Protein AF-A0AA96LCD5-F1 (afdb_monomer)

Structure (mmCIF, N/CA/C/O backbone):
data_AF-A0AA96LCD5-F1
#
_entry.id   AF-A0AA96LCD5-F1
#
loop_
_atom_site.group_PDB
_atom_site.id
_atom_site.type_symbol
_atom_site.label_atom_id
_atom_site.label_alt_id
_atom_site.label_comp_id
_atom_site.label_asym_id
_atom_site.label_entity_id
_atom_site.label_seq_id
_atom_site.pdbx_PDB_ins_code
_atom_site.Cartn_x
_atom_site.Cartn_y
_atom_site.Cartn_z
_atom_site.occupancy
_atom_site.B_iso_or_equiv
_atom_site.auth_seq_id
_atom_site.auth_comp_id
_atom_site.auth_asym_id
_atom_site.auth_atom_id
_atom_site.pdbx_PDB_model_num
ATOM 1 N N . MET A 1 1 ? 15.299 13.789 -18.061 1.00 66.81 1 MET A N 1
ATOM 2 C CA . MET A 1 1 ? 14.644 13.307 -16.830 1.00 66.81 1 MET A CA 1
ATOM 3 C C . MET A 1 1 ? 13.143 13.428 -17.035 1.00 66.81 1 MET A C 1
ATOM 5 O O . MET A 1 1 ? 12.696 14.502 -17.419 1.00 66.81 1 MET A O 1
ATOM 9 N N . ASN A 1 2 ? 12.390 12.334 -16.909 1.00 87.00 2 ASN A N 1
ATOM 10 C CA . ASN A 1 2 ? 10.943 12.349 -17.147 1.00 87.00 2 ASN A CA 1
ATOM 11 C C . ASN A 1 2 ? 10.214 12.773 -15.875 1.00 87.00 2 ASN A C 1
ATOM 13 O O . ASN A 1 2 ? 10.354 12.110 -14.853 1.00 87.00 2 ASN A O 1
ATOM 17 N N . ILE A 1 3 ? 9.456 13.867 -15.945 1.00 92.31 3 ILE A N 1
ATOM 18 C CA . ILE A 1 3 ? 8.706 14.397 -14.803 1.00 92.31 3 ILE A CA 1
ATOM 19 C C . ILE A 1 3 ? 7.265 13.884 -14.865 1.00 92.31 3 ILE A C 1
ATOM 21 O O . ILE A 1 3 ? 6.565 14.063 -15.867 1.00 92.31 3 ILE A O 1
ATOM 25 N N . VAL A 1 4 ? 6.832 13.263 -13.774 1.00 93.12 4 VAL A N 1
ATOM 26 C CA . VAL A 1 4 ? 5.480 12.769 -13.532 1.00 93.12 4 VAL A CA 1
ATOM 27 C C . VAL A 1 4 ? 4.845 13.665 -12.481 1.00 93.12 4 VAL A C 1
ATOM 29 O O . VAL A 1 4 ? 5.260 13.655 -11.328 1.00 93.12 4 VAL A O 1
ATOM 32 N N . GLN A 1 5 ? 3.857 14.457 -12.889 1.00 93.31 5 GLN A N 1
ATOM 33 C CA . GLN A 1 5 ? 3.121 15.339 -11.986 1.00 93.31 5 GLN A CA 1
ATOM 34 C C . GLN A 1 5 ? 2.011 14.553 -11.294 1.00 93.31 5 GLN A C 1
ATOM 36 O O . GLN A 1 5 ? 1.206 13.904 -11.964 1.00 93.31 5 GLN A O 1
ATOM 41 N N . PHE A 1 6 ? 1.975 14.612 -9.966 1.00 94.19 6 PHE A N 1
ATOM 42 C CA . PHE A 1 6 ? 0.952 13.941 -9.173 1.00 94.19 6 PHE A CA 1
ATOM 43 C C . PHE A 1 6 ? -0.295 14.820 -9.009 1.00 94.19 6 PHE A C 1
ATOM 45 O O . PHE A 1 6 ? -0.209 16.050 -9.056 1.00 94.19 6 PHE A O 1
ATOM 52 N N . PRO A 1 7 ? -1.471 14.200 -8.808 1.00 93.19 7 PRO A N 1
ATOM 53 C CA . PRO A 1 7 ? -2.701 14.930 -8.530 1.00 93.19 7 PRO A CA 1
ATOM 54 C C . PRO A 1 7 ? -2.639 15.685 -7.192 1.00 93.19 7 PRO A C 1
ATOM 56 O O . PRO A 1 7 ? -1.818 15.399 -6.317 1.00 93.19 7 PRO A O 1
ATOM 59 N N . ASP A 1 8 ? -3.584 16.614 -7.007 1.00 93.50 8 ASP A N 1
ATOM 60 C CA . ASP A 1 8 ? -3.788 17.353 -5.749 1.00 93.50 8 ASP A CA 1
ATOM 61 C C . ASP A 1 8 ? -3.952 16.415 -4.541 1.00 93.50 8 ASP A C 1
ATOM 63 O O . ASP A 1 8 ? -3.446 16.679 -3.453 1.00 93.50 8 ASP A O 1
ATOM 67 N N . LYS A 1 9 ? -4.616 15.273 -4.728 1.00 92.56 9 LYS A N 1
ATOM 68 C CA . LYS A 1 9 ? -4.748 14.243 -3.698 1.00 92.56 9 LYS A CA 1
ATOM 69 C C . LYS A 1 9 ? -4.153 12.958 -4.220 1.00 92.56 9 LYS A C 1
ATOM 71 O O . LYS A 1 9 ? -4.668 12.393 -5.179 1.00 92.56 9 LYS A O 1
ATOM 76 N N . TYR A 1 10 ? -3.105 12.481 -3.566 1.00 93.12 10 TYR A N 1
ATOM 77 C CA . TYR A 1 10 ? -2.558 11.170 -3.854 1.00 93.12 10 TYR A CA 1
ATOM 78 C C . TYR A 1 10 ? -3.030 10.185 -2.797 1.00 93.12 10 TYR A C 1
ATOM 80 O O . TYR A 1 10 ? -2.422 9.987 -1.746 1.00 93.12 10 TYR A O 1
ATOM 88 N N . THR A 1 11 ? -4.199 9.636 -3.081 1.00 88.69 11 THR A N 1
ATOM 89 C CA . THR A 1 11 ? -4.872 8.658 -2.245 1.00 88.69 11 THR A CA 1
ATOM 90 C C . THR A 1 11 ? -5.275 7.472 -3.086 1.00 88.69 11 THR A C 1
ATOM 92 O O . THR A 1 11 ? -5.194 7.467 -4.317 1.00 88.69 11 THR A O 1
ATOM 95 N N . LEU A 1 12 ? -5.764 6.469 -2.389 1.00 77.19 12 LEU A N 1
ATOM 96 C CA . LEU A 1 12 ? -6.205 5.208 -2.938 1.00 77.19 12 LEU A CA 1
ATOM 97 C C . LEU A 1 12 ? -7.067 5.284 -4.234 1.00 77.19 12 LEU A C 1
ATOM 99 O O . LEU A 1 12 ? -6.793 4.499 -5.140 1.00 77.19 12 LEU A O 1
ATOM 103 N N . PRO A 1 13 ? -8.035 6.211 -4.423 1.00 81.88 13 PRO A N 1
ATOM 104 C CA . PRO A 1 13 ? -8.805 6.293 -5.671 1.00 81.88 13 PRO A CA 1
ATOM 105 C C . PRO A 1 13 ? -8.029 6.850 -6.872 1.00 81.88 13 PRO A C 1
ATOM 107 O O . PRO A 1 13 ? -8.396 6.551 -8.002 1.00 81.88 13 PRO A O 1
ATOM 110 N N . PHE A 1 14 ? -6.984 7.650 -6.638 1.00 87.94 14 PHE A N 1
ATOM 111 C CA . PHE A 1 14 ? -6.193 8.305 -7.691 1.00 87.94 14 PHE A CA 1
ATOM 112 C C . PHE A 1 14 ? -4.972 7.492 -8.115 1.00 87.94 14 PHE A C 1
ATOM 114 O O . PHE A 1 14 ? -4.339 7.785 -9.126 1.00 87.94 14 PHE A O 1
ATOM 121 N N . PHE A 1 15 ? -4.623 6.478 -7.328 1.00 89.81 15 PHE A N 1
ATOM 122 C CA . PHE A 1 15 ? -3.477 5.627 -7.590 1.00 89.81 15 PHE A CA 1
ATOM 123 C C . PHE A 1 15 ? -3.504 4.964 -8.990 1.00 89.81 15 PHE A C 1
ATOM 125 O O . PHE A 1 15 ? -2.493 5.072 -9.689 1.00 89.81 15 PHE A O 1
ATOM 132 N N . PRO A 1 16 ? -4.622 4.364 -9.458 1.00 90.00 16 PRO A N 1
ATOM 133 C CA . PRO A 1 16 ? -4.679 3.763 -10.792 1.00 90.00 16 PRO A CA 1
ATOM 134 C C . PRO A 1 16 ? -4.360 4.741 -11.926 1.00 90.00 16 PRO A C 1
ATOM 136 O O . PRO A 1 16 ? -3.585 4.406 -12.818 1.00 90.00 16 PRO A O 1
ATOM 139 N N . ASP A 1 17 ? -4.891 5.963 -11.853 1.00 91.19 17 ASP A N 1
ATOM 140 C CA . ASP A 1 17 ? -4.710 6.980 -12.894 1.00 91.19 17 ASP A CA 1
ATOM 141 C C . ASP A 1 17 ? -3.233 7.409 -13.003 1.00 91.19 17 ASP A C 1
ATOM 143 O O . ASP A 1 17 ? -2.715 7.635 -14.098 1.00 91.19 17 ASP A O 1
ATOM 147 N N . VAL A 1 18 ? -2.521 7.473 -11.869 1.00 93.06 18 VAL A N 1
ATOM 148 C CA . VAL A 1 18 ? -1.072 7.736 -11.843 1.00 93.06 18 VAL A CA 1
ATOM 149 C C . VAL A 1 18 ? -0.302 6.600 -12.520 1.00 93.06 18 VAL A C 1
ATOM 151 O O . VAL A 1 18 ? 0.577 6.867 -13.341 1.00 93.06 1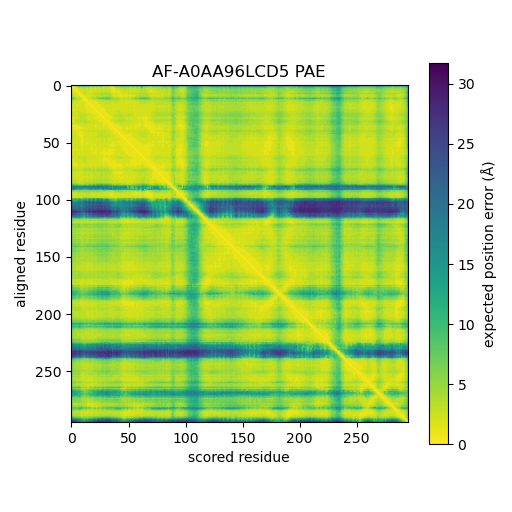8 VAL A O 1
ATOM 154 N N . CYS A 1 19 ? -0.641 5.342 -12.227 1.00 93.88 19 CYS A N 1
ATOM 155 C CA . CYS A 1 19 ? -0.021 4.185 -12.875 1.00 93.88 19 CYS A CA 1
ATOM 156 C C . CYS A 1 19 ? -0.251 4.180 -14.389 1.00 93.88 19 CYS A C 1
ATOM 158 O O . CYS A 1 19 ? 0.696 3.986 -15.148 1.00 93.88 19 CYS A O 1
ATOM 160 N N . GLU A 1 20 ? -1.478 4.433 -14.845 1.00 93.69 20 GLU A N 1
ATOM 161 C CA . GLU A 1 20 ? -1.799 4.518 -16.274 1.00 93.69 20 GLU A CA 1
ATOM 162 C C . GLU A 1 20 ? -1.014 5.639 -16.970 1.00 93.69 20 GLU A C 1
ATOM 164 O O . GLU A 1 20 ? -0.458 5.442 -18.055 1.00 93.69 20 GLU A O 1
ATOM 169 N N . PHE A 1 21 ? -0.891 6.804 -16.328 1.00 93.75 21 PHE A N 1
ATOM 170 C CA . PHE A 1 21 ? -0.107 7.909 -16.867 1.00 93.75 21 PHE A CA 1
ATOM 171 C C . PHE A 1 21 ? 1.377 7.553 -17.018 1.00 93.75 21 PHE A C 1
ATOM 173 O O . PHE A 1 21 ? 1.976 7.848 -18.056 1.00 93.75 21 PHE A O 1
ATOM 180 N N . ILE A 1 22 ? 1.977 6.902 -16.019 1.00 94.75 22 ILE A N 1
ATOM 181 C CA . ILE A 1 22 ? 3.382 6.474 -16.091 1.00 94.75 22 ILE A CA 1
ATOM 182 C C . ILE A 1 22 ? 3.543 5.400 -17.166 1.00 94.75 22 ILE A C 1
ATOM 184 O O . ILE A 1 22 ? 4.462 5.502 -17.977 1.00 94.75 22 ILE A O 1
ATOM 188 N N . ALA A 1 23 ? 2.612 4.445 -17.245 1.00 94.69 23 ALA A N 1
ATOM 189 C CA . ALA A 1 23 ? 2.626 3.395 -18.259 1.00 94.69 23 ALA A CA 1
ATOM 190 C C . ALA A 1 23 ? 2.589 3.977 -19.678 1.00 94.69 23 ALA A C 1
ATOM 192 O O . ALA A 1 23 ? 3.338 3.544 -20.550 1.00 94.69 23 ALA A O 1
ATOM 193 N N . SER A 1 24 ? 1.817 5.046 -19.905 1.00 94.88 24 SER A N 1
ATOM 194 C CA . SER A 1 24 ? 1.782 5.724 -21.209 1.00 94.88 24 SER A CA 1
ATOM 195 C C . SER A 1 24 ? 3.120 6.351 -21.633 1.00 94.88 24 SER A C 1
ATOM 197 O O . SER A 1 24 ? 3.308 6.680 -22.805 1.00 94.88 24 SER A O 1
ATOM 199 N N . LYS A 1 25 ? 4.056 6.527 -20.690 1.00 94.94 25 LYS A N 1
ATOM 200 C CA . LYS A 1 25 ? 5.390 7.110 -20.907 1.00 94.94 25 LYS A CA 1
ATOM 201 C C . LYS A 1 25 ? 6.528 6.131 -20.634 1.00 94.94 25 LYS A C 1
ATOM 203 O O . LYS A 1 25 ? 7.693 6.532 -20.679 1.00 94.94 25 LYS A O 1
ATOM 208 N N . GLU A 1 26 ? 6.212 4.869 -20.364 1.00 94.31 26 GLU A N 1
ATOM 209 C CA . GLU A 1 26 ? 7.149 3.873 -19.850 1.00 94.31 26 GLU A CA 1
ATOM 210 C C . GLU A 1 26 ? 8.389 3.731 -20.738 1.00 94.31 26 GLU A C 1
ATOM 212 O O . GLU A 1 26 ? 9.507 3.868 -20.252 1.00 94.31 26 GLU A O 1
ATOM 217 N N . SER A 1 27 ? 8.216 3.594 -22.055 1.00 94.88 27 SER A N 1
ATOM 218 C CA . SER A 1 27 ? 9.334 3.471 -23.005 1.00 94.88 27 SER A CA 1
ATOM 219 C C . SER A 1 27 ? 10.327 4.638 -22.929 1.00 94.88 27 SER A C 1
ATOM 221 O O . SER A 1 27 ? 11.539 4.435 -22.991 1.00 94.88 27 SER A O 1
ATOM 223 N N . THR A 1 28 ? 9.822 5.860 -22.736 1.00 96.06 28 THR A N 1
ATOM 224 C CA . THR A 1 28 ? 10.643 7.075 -22.611 1.00 96.06 28 THR A CA 1
ATOM 225 C C . THR A 1 28 ? 11.319 7.154 -21.243 1.00 96.06 28 THR A C 1
ATOM 227 O O . THR A 1 28 ? 12.437 7.657 -21.121 1.00 96.06 28 THR A O 1
ATOM 230 N N . ILE A 1 29 ? 10.658 6.666 -20.192 1.00 96.31 29 ILE A N 1
ATOM 231 C CA . ILE A 1 29 ? 11.232 6.576 -18.845 1.00 96.31 29 ILE A CA 1
ATOM 232 C C . ILE A 1 29 ? 12.377 5.561 -18.829 1.00 96.31 29 ILE A C 1
ATOM 234 O O . ILE A 1 29 ? 13.475 5.899 -18.382 1.00 96.31 29 ILE A O 1
ATOM 238 N N . ILE A 1 30 ? 12.151 4.374 -19.394 1.00 96.69 30 ILE A N 1
ATOM 239 C CA . ILE A 1 30 ? 13.147 3.305 -19.516 1.00 96.69 30 ILE A CA 1
ATOM 240 C C . ILE A 1 30 ? 14.360 3.792 -20.309 1.00 96.69 30 ILE A C 1
ATOM 242 O O . ILE A 1 30 ? 15.486 3.628 -19.848 1.00 96.69 30 ILE A O 1
ATOM 246 N N . SER A 1 31 ? 14.164 4.465 -21.451 1.00 96.62 31 SER A N 1
ATOM 247 C CA . SER A 1 31 ? 15.290 4.957 -22.260 1.00 96.62 31 SER A CA 1
ATOM 248 C C . SER A 1 31 ? 16.156 5.993 -21.535 1.00 96.62 31 SER A C 1
ATOM 250 O O . SER A 1 31 ? 17.337 6.130 -21.835 1.00 96.62 31 SER A O 1
ATOM 252 N N . VAL A 1 32 ? 15.571 6.751 -20.601 1.00 96.38 32 VAL A N 1
ATOM 253 C CA . VAL A 1 32 ? 16.287 7.744 -19.782 1.00 96.38 32 VAL A CA 1
ATOM 254 C C . VAL A 1 32 ? 16.921 7.110 -18.535 1.00 96.38 32 VAL A C 1
ATOM 256 O O . VAL A 1 32 ? 17.859 7.679 -17.980 1.00 96.38 32 VAL A O 1
ATOM 259 N N . GLY A 1 33 ? 16.415 5.964 -18.068 1.00 96.50 33 GLY A N 1
ATOM 260 C CA . GLY A 1 33 ? 16.900 5.263 -16.871 1.00 96.50 33 GLY A CA 1
ATOM 261 C C . GLY A 1 33 ? 16.580 5.965 -15.543 1.00 96.50 33 GLY A C 1
ATOM 262 O O . GLY A 1 33 ? 17.083 5.577 -14.488 1.00 96.50 33 GLY A O 1
ATOM 263 N N . SER A 1 34 ? 15.763 7.021 -15.573 1.00 96.50 34 SER A N 1
ATOM 264 C CA . SER A 1 34 ? 15.359 7.767 -14.377 1.00 96.50 34 SER A CA 1
ATOM 265 C C . SER A 1 34 ? 14.021 8.488 -14.551 1.00 96.50 34 SER A C 1
ATOM 267 O O . SER A 1 34 ? 13.668 8.939 -15.651 1.00 96.50 34 SER A O 1
ATOM 269 N N . MET A 1 35 ? 13.300 8.649 -13.441 1.00 96.75 35 MET A N 1
ATOM 270 C CA . MET A 1 35 ? 12.055 9.415 -13.360 1.00 96.75 35 MET A CA 1
ATOM 271 C C . MET A 1 35 ? 12.010 10.336 -12.139 1.00 96.75 35 MET A C 1
ATOM 273 O O . MET A 1 35 ? 12.614 10.057 -11.107 1.00 96.75 35 MET A O 1
ATOM 277 N N . VAL A 1 36 ? 11.262 11.432 -12.265 1.00 96.88 36 VAL A N 1
ATOM 278 C CA . VAL A 1 36 ? 10.914 12.338 -11.167 1.00 96.88 36 VAL A CA 1
ATOM 279 C C . VAL A 1 36 ? 9.426 12.221 -10.902 1.00 96.88 36 VAL A C 1
ATOM 281 O O . VAL A 1 36 ? 8.620 12.495 -11.789 1.00 96.88 36 VAL A O 1
ATOM 284 N N . LEU A 1 37 ? 9.075 11.850 -9.679 1.00 96.19 37 LEU A N 1
ATOM 285 C CA . LEU A 1 37 ? 7.717 11.845 -9.160 1.00 96.19 37 LEU A CA 1
ATOM 286 C C . LEU A 1 37 ? 7.514 13.158 -8.400 1.00 96.19 37 LEU A C 1
ATOM 288 O O . LEU A 1 37 ? 8.022 13.332 -7.292 1.00 96.19 37 LEU A O 1
ATOM 292 N N . ASP A 1 38 ? 6.835 14.112 -9.031 1.00 95.75 38 ASP A N 1
ATOM 293 C CA . ASP A 1 38 ? 6.639 15.454 -8.495 1.00 95.75 38 ASP A CA 1
ATOM 294 C C . ASP A 1 38 ? 5.293 15.561 -7.774 1.00 95.75 38 ASP A C 1
ATOM 296 O O . ASP A 1 38 ? 4.242 15.678 -8.408 1.00 95.75 38 ASP A O 1
ATOM 300 N N . LEU A 1 39 ? 5.336 15.526 -6.438 1.00 95.69 39 LEU A N 1
ATOM 301 C CA . LEU A 1 39 ? 4.172 15.711 -5.572 1.00 95.69 39 LEU A CA 1
ATOM 302 C C . LEU A 1 39 ? 4.029 17.160 -5.097 1.00 95.69 39 LEU A C 1
ATOM 304 O O . LEU A 1 39 ? 3.254 17.436 -4.186 1.00 95.69 39 LEU A O 1
ATOM 308 N N . SER A 1 40 ? 4.757 18.122 -5.667 1.00 93.44 40 SER A N 1
ATOM 309 C CA . SER A 1 40 ? 4.783 19.484 -5.125 1.00 93.44 40 SER A CA 1
ATOM 310 C C . SER A 1 40 ? 3.431 20.205 -5.147 1.00 93.44 40 SER A C 1
ATOM 312 O O . SER A 1 40 ? 3.200 21.083 -4.310 1.00 93.44 40 SER A O 1
ATOM 314 N N . ALA A 1 41 ? 2.533 19.819 -6.054 1.00 93.06 41 ALA A N 1
ATOM 315 C CA . ALA A 1 41 ? 1.154 20.301 -6.112 1.00 93.06 41 ALA A CA 1
ATOM 316 C C . ALA A 1 41 ? 0.177 19.496 -5.233 1.00 93.06 41 ALA A C 1
ATOM 318 O O . ALA A 1 41 ? -0.967 19.909 -5.063 1.00 93.06 41 ALA A O 1
ATOM 319 N N . THR A 1 42 ? 0.604 18.365 -4.669 1.00 95.06 42 THR A N 1
ATOM 320 C CA . THR A 1 42 ? -0.234 17.506 -3.832 1.00 95.06 42 THR A CA 1
ATOM 321 C C . THR A 1 42 ? -0.491 18.169 -2.474 1.00 95.06 42 THR A C 1
ATOM 323 O O . THR A 1 42 ? 0.427 18.563 -1.760 1.00 95.06 42 THR A O 1
ATOM 326 N N . THR A 1 43 ? -1.752 18.293 -2.079 1.00 93.06 43 THR A N 1
ATOM 327 C CA . THR A 1 43 ? -2.170 18.846 -0.783 1.00 93.06 43 THR A CA 1
ATOM 328 C C . THR A 1 43 ? -2.563 17.772 0.225 1.00 93.06 43 THR A C 1
ATOM 330 O O . THR A 1 43 ? -2.703 18.071 1.413 1.00 93.06 43 THR A O 1
ATOM 333 N N . PHE A 1 44 ? -2.714 16.518 -0.210 1.00 91.81 44 PHE A N 1
ATOM 334 C CA . PHE A 1 44 ? -3.037 15.403 0.674 1.00 91.81 44 PHE A CA 1
ATOM 335 C C . PHE A 1 44 ? -2.477 14.071 0.165 1.00 91.81 44 PHE A C 1
ATOM 337 O O . PHE A 1 44 ? -2.642 13.726 -1.004 1.00 91.81 44 PHE A O 1
ATOM 344 N N . VAL A 1 45 ? -1.875 13.307 1.077 1.00 92.06 45 VAL A N 1
ATOM 345 C CA . VAL A 1 45 ? -1.418 11.927 0.869 1.00 92.06 45 VAL A CA 1
ATOM 346 C C . VAL A 1 45 ? -1.951 11.090 2.031 1.00 92.06 45 VAL A C 1
ATOM 348 O O . VAL A 1 45 ? -1.938 11.562 3.169 1.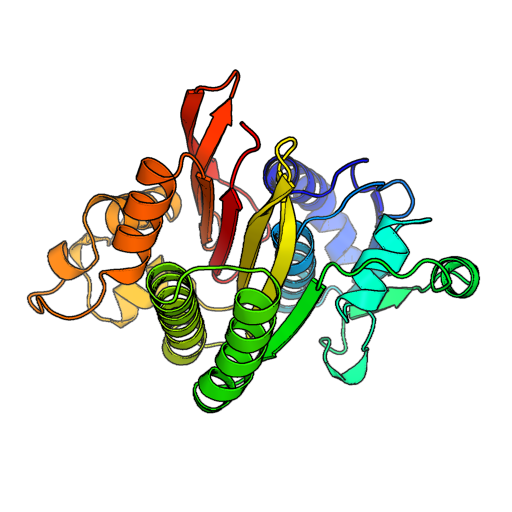00 92.06 45 VAL A O 1
ATOM 351 N N . ASP A 1 46 ? -2.453 9.886 1.764 1.00 91.00 46 ASP A N 1
ATOM 352 C CA . ASP A 1 46 ? -2.887 8.933 2.796 1.00 91.00 46 ASP A CA 1
ATOM 353 C C . ASP A 1 46 ? -1.863 7.786 2.966 1.00 91.00 46 ASP A C 1
ATOM 355 O O . ASP A 1 46 ? -0.896 7.704 2.200 1.00 91.00 46 ASP A O 1
ATOM 359 N N . PRO A 1 47 ? -2.025 6.897 3.969 1.00 92.56 47 PRO A N 1
ATOM 360 C CA . PRO A 1 47 ? -1.137 5.745 4.135 1.00 92.56 47 PRO A CA 1
ATOM 361 C C . PRO A 1 47 ? -0.975 4.902 2.872 1.00 92.56 47 PRO A C 1
ATOM 363 O O . PRO A 1 47 ? 0.131 4.456 2.573 1.00 92.56 47 PRO A O 1
ATOM 366 N N . PHE A 1 48 ? -2.059 4.712 2.113 1.00 92.50 48 PHE A N 1
ATOM 367 C CA . PHE A 1 48 ? -2.022 3.934 0.880 1.00 92.50 48 PHE A CA 1
ATOM 368 C C . PHE A 1 48 ? -1.153 4.606 -0.174 1.00 92.50 48 PHE A C 1
ATOM 370 O O . PHE A 1 48 ? -0.266 3.950 -0.701 1.00 92.50 48 PHE A O 1
ATOM 377 N N . GLY A 1 49 ? -1.325 5.911 -0.399 1.00 93.31 49 GLY A N 1
ATOM 378 C CA . GLY A 1 49 ? -0.481 6.689 -1.296 1.00 93.31 49 GLY A CA 1
ATOM 379 C C . GLY A 1 49 ? 1.001 6.545 -0.950 1.00 93.31 49 GLY A C 1
ATOM 380 O O . GLY A 1 49 ? 1.805 6.233 -1.820 1.00 93.31 49 GLY A O 1
ATOM 381 N N . MET A 1 50 ? 1.391 6.681 0.321 1.00 93.44 50 MET A N 1
ATOM 382 C CA . MET A 1 50 ? 2.803 6.509 0.702 1.00 93.44 50 MET A CA 1
ATOM 383 C C . MET A 1 50 ? 3.343 5.108 0.388 1.00 93.44 50 MET A C 1
ATOM 385 O O . MET A 1 50 ? 4.432 4.989 -0.174 1.00 93.44 50 MET A O 1
ATOM 389 N N . VAL A 1 51 ? 2.586 4.057 0.713 1.00 94.81 51 VAL A N 1
ATOM 390 C CA . VAL A 1 51 ? 2.987 2.667 0.445 1.00 94.81 51 VAL A CA 1
ATOM 391 C C . VAL A 1 51 ? 3.083 2.404 -1.057 1.00 94.81 51 VAL A C 1
ATOM 393 O O . VAL A 1 51 ? 4.102 1.898 -1.530 1.00 94.81 51 VAL A O 1
ATOM 396 N N . THR A 1 52 ? 2.075 2.802 -1.833 1.00 94.25 52 THR A N 1
ATOM 397 C CA . THR A 1 52 ? 2.063 2.565 -3.279 1.00 94.25 52 THR A CA 1
ATOM 398 C C . THR A 1 52 ? 3.078 3.413 -4.032 1.00 94.25 52 THR A C 1
ATOM 400 O O . THR A 1 52 ? 3.554 2.981 -5.077 1.00 94.25 52 THR A O 1
ATOM 403 N N . LEU A 1 53 ? 3.463 4.582 -3.510 1.00 95.12 53 LEU A N 1
ATOM 404 C CA . LEU A 1 53 ? 4.557 5.375 -4.074 1.00 95.12 53 LEU A CA 1
ATOM 405 C C . LEU A 1 53 ? 5.874 4.597 -4.038 1.00 95.12 53 LEU A C 1
ATOM 407 O O . LEU A 1 53 ? 6.603 4.558 -5.025 1.00 95.12 53 LEU A O 1
ATOM 411 N N . ILE A 1 54 ? 6.157 3.949 -2.905 1.00 94.75 54 ILE A N 1
ATOM 412 C CA . ILE A 1 54 ? 7.337 3.097 -2.749 1.00 94.75 54 ILE A CA 1
ATOM 413 C C . ILE A 1 54 ? 7.211 1.874 -3.660 1.00 94.75 54 ILE A C 1
ATOM 415 O O . ILE A 1 54 ? 8.145 1.577 -4.402 1.00 94.75 54 ILE A O 1
ATOM 419 N N . GLY A 1 55 ? 6.052 1.207 -3.665 1.00 94.62 55 GLY A N 1
ATOM 420 C CA . GLY A 1 55 ? 5.785 0.058 -4.536 1.00 94.62 55 GLY A CA 1
ATOM 421 C C . GLY A 1 55 ? 6.014 0.360 -6.022 1.00 94.62 55 GLY A C 1
ATOM 422 O O . GLY A 1 55 ? 6.688 -0.404 -6.709 1.00 94.62 55 GLY A O 1
ATOM 423 N N . LEU A 1 56 ? 5.547 1.515 -6.499 1.00 94.94 56 LEU A N 1
ATOM 424 C CA . LEU A 1 56 ? 5.760 1.993 -7.866 1.00 94.94 56 LEU A CA 1
ATOM 425 C C . LEU A 1 56 ? 7.252 2.186 -8.183 1.00 94.94 56 LEU A C 1
ATOM 427 O O . LEU A 1 56 ? 7.737 1.701 -9.205 1.00 94.94 56 LEU A O 1
ATOM 431 N N . CYS A 1 57 ? 8.000 2.866 -7.309 1.00 95.38 57 CYS A N 1
ATOM 432 C CA . CYS A 1 57 ? 9.444 3.042 -7.486 1.00 95.38 57 CYS A CA 1
ATOM 433 C C . CYS A 1 57 ? 10.171 1.692 -7.559 1.00 95.38 57 CYS A C 1
ATOM 435 O O . CYS A 1 57 ? 11.041 1.499 -8.409 1.00 95.38 57 CYS A O 1
ATOM 437 N N . ARG A 1 58 ? 9.798 0.747 -6.687 1.00 95.50 58 ARG A N 1
ATOM 438 C CA . ARG A 1 58 ? 10.367 -0.606 -6.663 1.00 95.50 58 ARG A CA 1
ATOM 439 C C . ARG A 1 58 ? 10.047 -1.380 -7.932 1.00 95.50 58 ARG A C 1
ATOM 441 O O . ARG A 1 58 ? 10.946 -2.000 -8.484 1.00 95.50 58 ARG A O 1
ATOM 448 N N . HIS A 1 59 ? 8.813 -1.300 -8.426 1.00 95.25 59 HIS A N 1
ATOM 449 C CA . HIS A 1 59 ? 8.427 -1.924 -9.689 1.00 95.25 59 HIS A CA 1
ATOM 450 C C . HIS A 1 59 ? 9.297 -1.422 -10.848 1.00 95.25 59 HIS A C 1
ATOM 452 O O . HIS A 1 59 ? 9.869 -2.225 -11.586 1.00 95.25 59 HIS A O 1
ATOM 458 N N . MET A 1 60 ? 9.439 -0.099 -10.980 1.00 96.19 60 MET A N 1
ATOM 459 C CA . MET A 1 60 ? 10.222 0.514 -12.057 1.00 96.19 60 MET A CA 1
ATOM 460 C C . MET A 1 60 ? 11.709 0.145 -11.980 1.00 96.19 60 MET A C 1
ATOM 462 O O . MET A 1 60 ? 12.348 -0.094 -13.008 1.00 96.19 60 MET A O 1
ATOM 466 N N . TYR A 1 61 ? 12.264 0.049 -10.772 1.00 96.12 61 TYR A N 1
ATOM 467 C CA . TYR A 1 61 ? 13.645 -0.380 -10.585 1.00 96.12 61 TYR A CA 1
ATOM 468 C C . TYR A 1 61 ? 13.838 -1.875 -10.865 1.00 96.12 61 TYR A C 1
ATOM 470 O O . TYR A 1 61 ? 14.713 -2.244 -11.642 1.00 96.12 61 TYR A O 1
ATOM 478 N N . ASN A 1 62 ? 13.006 -2.740 -10.288 1.00 94.88 62 ASN A N 1
ATOM 479 C CA . ASN A 1 62 ? 13.161 -4.190 -10.412 1.00 94.88 62 ASN A CA 1
ATOM 480 C C . ASN A 1 62 ? 12.931 -4.676 -11.848 1.00 94.88 62 ASN A C 1
ATOM 482 O O . ASN A 1 62 ? 13.618 -5.587 -12.304 1.00 94.88 62 ASN A O 1
ATOM 486 N N . SER A 1 63 ? 11.983 -4.064 -12.563 1.00 94.69 63 SER A N 1
ATOM 487 C CA . SER A 1 63 ? 11.631 -4.467 -13.929 1.00 94.69 63 SER A CA 1
ATOM 488 C C . SER A 1 63 ? 12.554 -3.846 -14.981 1.00 94.69 63 SER A C 1
ATOM 490 O O . SER A 1 63 ? 12.804 -4.459 -16.020 1.00 94.69 63 SER A O 1
ATOM 492 N N . HIS A 1 64 ? 13.059 -2.628 -14.736 1.00 96.00 64 HIS A N 1
ATOM 493 C CA . HIS A 1 64 ? 13.705 -1.822 -15.781 1.00 96.00 64 HIS A CA 1
ATOM 494 C C . HIS A 1 64 ? 14.982 -1.083 -15.356 1.00 96.00 64 HIS A C 1
ATOM 496 O O . HIS A 1 64 ? 15.570 -0.375 -16.170 1.00 96.00 64 HIS A O 1
ATOM 502 N N . GLY A 1 65 ? 15.422 -1.202 -14.102 1.00 96.44 65 GLY A N 1
ATOM 503 C CA . GLY A 1 65 ? 16.592 -0.488 -13.578 1.00 96.44 65 GLY A CA 1
ATOM 504 C C . GLY A 1 65 ? 16.405 1.030 -13.467 1.00 96.44 65 GLY A C 1
ATOM 505 O O . GLY A 1 65 ? 17.389 1.762 -13.370 1.00 96.44 65 GLY A O 1
ATOM 506 N N . VAL A 1 66 ? 15.163 1.524 -13.501 1.00 97.06 66 VAL A N 1
ATOM 507 C CA . VAL A 1 66 ? 14.857 2.960 -13.458 1.00 97.06 66 VAL A CA 1
ATOM 508 C C . VAL A 1 66 ? 14.973 3.483 -12.028 1.00 97.06 66 VAL A C 1
ATOM 510 O O . VAL A 1 66 ? 14.286 3.017 -11.121 1.00 97.06 66 VAL A O 1
ATOM 513 N N . THR A 1 67 ? 15.814 4.498 -11.827 1.00 96.81 67 THR A N 1
ATOM 514 C CA . THR A 1 67 ? 15.933 5.198 -10.536 1.00 96.81 67 THR A CA 1
ATOM 515 C C . THR A 1 67 ? 14.869 6.286 -10.390 1.00 96.81 67 THR A C 1
ATOM 517 O O . THR A 1 67 ? 14.383 6.841 -11.380 1.00 96.81 67 THR A O 1
ATOM 520 N N . SER A 1 68 ? 14.484 6.592 -9.152 1.00 96.06 68 SER A N 1
ATOM 521 C CA . SER A 1 68 ? 13.366 7.495 -8.863 1.00 96.06 68 SER A CA 1
ATOM 522 C C . SER A 1 68 ? 13.795 8.649 -7.970 1.00 96.06 68 SER A C 1
ATOM 524 O O . SER A 1 68 ? 14.362 8.430 -6.905 1.00 96.06 68 SER A O 1
ATOM 526 N N . THR A 1 69 ? 13.451 9.874 -8.355 1.00 95.75 69 THR A N 1
ATOM 527 C CA . THR A 1 69 ? 13.508 11.041 -7.469 1.00 95.75 69 THR A CA 1
ATOM 528 C C . THR A 1 69 ? 12.092 11.435 -7.077 1.00 95.75 69 THR A C 1
ATOM 530 O O . THR A 1 69 ? 11.255 11.653 -7.948 1.00 95.75 69 THR A O 1
ATOM 533 N N . ILE A 1 70 ? 11.810 11.551 -5.784 1.00 95.38 70 ILE A N 1
ATOM 534 C CA . ILE A 1 70 ? 10.513 11.983 -5.259 1.00 95.38 70 ILE A CA 1
ATOM 535 C C . ILE A 1 70 ? 10.650 13.414 -4.752 1.00 95.38 70 ILE A C 1
ATOM 537 O O . ILE A 1 70 ? 11.379 13.666 -3.792 1.00 95.38 70 ILE A O 1
ATOM 541 N N . VAL A 1 71 ? 9.919 14.344 -5.364 1.00 94.62 71 VAL A N 1
ATOM 542 C CA . VAL A 1 71 ? 9.791 15.717 -4.862 1.00 94.62 71 VAL A CA 1
ATOM 543 C C . VAL A 1 71 ? 8.609 15.756 -3.909 1.00 94.62 71 VAL A C 1
ATOM 545 O O . VAL A 1 71 ? 7.474 15.508 -4.315 1.00 94.62 71 VAL A O 1
ATOM 548 N N . LEU A 1 72 ? 8.870 16.055 -2.635 1.00 92.94 72 LEU A N 1
ATOM 549 C CA . LEU A 1 72 ? 7.821 16.053 -1.618 1.00 92.94 72 LEU A CA 1
ATOM 550 C C . LEU A 1 72 ? 6.782 17.165 -1.832 1.00 92.94 72 LEU A C 1
ATOM 552 O O . LEU A 1 72 ? 7.113 18.236 -2.361 1.00 92.94 72 LEU A O 1
ATOM 556 N N . PRO A 1 73 ? 5.548 16.954 -1.337 1.00 92.44 73 PRO A N 1
ATOM 557 C CA . PRO A 1 73 ? 4.544 18.000 -1.324 1.00 92.44 73 PRO A CA 1
ATOM 558 C C . PRO A 1 73 ? 4.971 19.235 -0.532 1.00 92.44 73 PRO A C 1
ATOM 560 O O . PRO A 1 73 ? 5.776 19.169 0.400 1.00 92.44 73 PRO A O 1
ATOM 563 N N . ASN A 1 74 ? 4.386 20.383 -0.870 1.00 87.06 74 ASN A N 1
ATOM 564 C CA . ASN A 1 74 ? 4.525 21.583 -0.049 1.00 87.06 74 ASN A CA 1
ATOM 565 C C . ASN A 1 74 ? 3.525 21.568 1.121 1.00 87.06 74 ASN A C 1
ATOM 567 O O . ASN A 1 74 ? 2.496 20.895 1.084 1.00 87.06 74 ASN A O 1
ATOM 571 N N . GLY A 1 75 ? 3.803 22.364 2.156 1.00 85.94 75 GLY A N 1
ATOM 572 C CA . GLY A 1 75 ? 2.868 22.596 3.260 1.00 85.94 75 GLY A CA 1
ATOM 573 C C . GLY A 1 75 ? 2.586 21.353 4.110 1.00 85.94 75 GLY A C 1
ATOM 574 O O . GLY A 1 75 ? 3.480 20.546 4.375 1.00 85.94 75 GLY A O 1
ATOM 575 N N . ASP A 1 76 ? 1.336 21.219 4.559 1.00 85.12 76 ASP A N 1
ATOM 576 C CA . ASP A 1 76 ? 0.945 20.238 5.576 1.00 85.12 76 ASP A CA 1
ATOM 577 C C . ASP A 1 76 ? 1.133 18.781 5.125 1.00 85.12 76 ASP A C 1
ATOM 579 O O . ASP A 1 76 ? 1.504 17.949 5.955 1.00 85.12 76 ASP A O 1
ATOM 583 N N . ALA A 1 77 ? 0.937 18.472 3.837 1.00 88.56 77 ALA A N 1
ATOM 584 C CA . ALA A 1 77 ? 1.153 17.129 3.289 1.00 88.56 77 ALA A CA 1
ATOM 585 C C . ALA A 1 77 ? 2.635 16.731 3.279 1.00 88.56 77 ALA A C 1
ATOM 587 O O . ALA A 1 77 ? 2.973 15.617 3.676 1.00 88.56 77 ALA A O 1
ATOM 588 N N . GLY A 1 78 ? 3.532 17.650 2.909 1.00 89.12 78 GLY A N 1
ATOM 589 C CA . GLY A 1 78 ? 4.977 17.414 2.982 1.00 89.12 78 GLY A CA 1
ATOM 590 C C . GLY A 1 78 ? 5.439 17.200 4.419 1.00 89.12 78 GLY A C 1
ATOM 591 O O . GLY A 1 78 ? 6.092 16.205 4.729 1.00 89.12 78 GLY A O 1
ATOM 592 N N . SER A 1 79 ? 5.014 18.082 5.331 1.00 84.69 79 SER A N 1
ATOM 593 C CA . SER A 1 79 ? 5.306 17.929 6.760 1.00 84.69 79 SER A CA 1
ATOM 594 C C . SER A 1 79 ? 4.698 16.657 7.350 1.00 84.69 79 SER A C 1
ATOM 596 O O . SER A 1 79 ? 5.235 16.102 8.306 1.00 84.69 79 SER A O 1
ATOM 598 N N . TYR A 1 80 ? 3.566 16.200 6.818 1.00 86.25 80 TYR A N 1
ATOM 599 C CA . TYR A 1 80 ? 2.975 14.926 7.190 1.00 86.25 80 TYR A CA 1
ATOM 600 C C . TYR A 1 80 ? 3.858 13.745 6.776 1.00 86.25 80 TYR A C 1
ATOM 602 O O . TYR A 1 80 ? 4.225 12.967 7.651 1.00 86.25 80 TYR A O 1
ATOM 610 N N . MET A 1 81 ? 4.255 13.648 5.503 1.00 89.31 81 MET A N 1
ATOM 611 C CA . MET A 1 81 ? 5.135 12.573 5.023 1.00 89.31 81 MET A CA 1
ATOM 612 C C . MET A 1 81 ? 6.473 12.554 5.778 1.00 89.31 81 MET A C 1
ATOM 614 O O . MET A 1 81 ? 6.969 11.491 6.143 1.00 89.31 81 MET A O 1
ATOM 618 N N . GLU A 1 82 ? 7.036 13.725 6.091 1.00 86.44 82 GLU A N 1
ATOM 619 C CA . GLU A 1 82 ? 8.237 13.830 6.926 1.00 86.44 82 GLU A CA 1
ATOM 620 C C . GLU A 1 82 ? 8.034 13.264 8.333 1.00 86.44 82 GLU A C 1
ATOM 622 O O . GLU A 1 82 ? 8.838 12.445 8.776 1.00 86.44 82 GLU A O 1
ATOM 627 N N . ARG A 1 83 ? 6.960 13.665 9.029 1.00 83.19 83 ARG A N 1
ATOM 628 C CA . ARG A 1 83 ? 6.634 13.129 10.362 1.00 83.19 83 ARG A CA 1
ATOM 629 C C . ARG A 1 83 ? 6.334 11.637 10.328 1.00 83.19 83 ARG A C 1
ATOM 631 O O . ARG A 1 83 ? 6.672 10.952 11.282 1.00 83.19 83 ARG A O 1
ATOM 638 N N . ALA A 1 84 ? 5.749 11.158 9.232 1.00 85.44 84 ALA A N 1
ATOM 639 C CA . ALA A 1 84 ? 5.526 9.740 9.008 1.00 85.44 84 ALA A CA 1
ATOM 640 C C . ALA A 1 84 ? 6.829 8.951 8.849 1.00 85.44 84 ALA A C 1
ATOM 642 O O . ALA A 1 84 ? 6.801 7.739 8.960 1.00 85.44 84 ALA A O 1
ATOM 643 N N . GLY A 1 85 ? 7.976 9.599 8.632 1.00 84.88 85 GLY A N 1
ATOM 644 C CA . GLY A 1 85 ? 9.256 8.918 8.444 1.00 84.88 85 GLY A CA 1
ATOM 645 C C . GLY A 1 85 ? 9.623 8.686 6.979 1.00 84.88 85 GLY A C 1
ATOM 646 O O . GLY A 1 85 ? 10.669 8.106 6.703 1.00 84.88 85 GLY A O 1
ATOM 647 N N . PHE A 1 86 ? 8.849 9.221 6.027 1.00 88.00 86 PHE A N 1
ATOM 648 C CA . PHE A 1 86 ? 9.091 9.065 4.586 1.00 88.00 86 PHE A CA 1
ATOM 649 C C . PHE A 1 86 ? 10.429 9.660 4.117 1.00 88.00 86 PHE A C 1
ATOM 651 O O . PHE A 1 86 ? 10.885 9.389 3.016 1.00 88.00 86 PHE A O 1
ATOM 658 N N . THR A 1 87 ? 11.080 10.504 4.919 1.00 82.81 87 THR A N 1
ATOM 659 C CA . THR A 1 87 ? 12.370 11.111 4.556 1.00 82.81 87 THR A CA 1
ATOM 660 C C . THR A 1 87 ? 13.564 10.477 5.251 1.00 82.81 87 THR A C 1
ATOM 662 O O . THR A 1 87 ? 14.690 10.955 5.088 1.00 82.81 87 THR A O 1
ATOM 665 N N . GLN A 1 88 ? 13.357 9.423 6.039 1.00 77.62 88 GLN A N 1
ATOM 666 C CA . GLN A 1 88 ? 14.437 8.698 6.699 1.00 77.62 88 GLN A CA 1
ATOM 667 C C . GLN A 1 88 ? 15.184 7.840 5.666 1.00 77.62 88 GLN A C 1
ATOM 669 O O . GLN A 1 88 ? 14.952 6.643 5.538 1.00 77.62 88 GLN A O 1
ATOM 674 N N . ASN A 1 89 ? 16.083 8.481 4.910 1.00 58.91 89 ASN A N 1
ATOM 675 C CA . ASN A 1 89 ? 16.780 7.903 3.754 1.00 58.91 89 ASN A CA 1
ATOM 676 C C . ASN A 1 89 ? 17.518 6.587 4.053 1.00 58.91 89 ASN A C 1
ATOM 678 O O . ASN A 1 89 ? 17.706 5.797 3.141 1.00 58.91 89 ASN A O 1
ATOM 682 N N . SER A 1 90 ? 17.925 6.326 5.300 1.00 57.94 90 SER A N 1
ATOM 683 C CA . SER A 1 90 ? 18.574 5.063 5.686 1.00 57.94 90 SER A CA 1
ATOM 684 C C . SER A 1 90 ? 17.648 3.845 5.627 1.00 57.94 90 SER A C 1
ATOM 686 O O . SER A 1 90 ? 18.129 2.718 5.690 1.00 57.94 90 SER A O 1
ATOM 688 N N . LEU A 1 91 ? 16.332 4.059 5.565 1.00 62.53 91 LEU A N 1
ATOM 689 C CA . LEU A 1 91 ? 15.325 2.997 5.537 1.00 62.53 91 LEU A CA 1
ATOM 690 C C . LEU A 1 91 ? 14.755 2.755 4.134 1.00 62.53 91 LEU A C 1
ATOM 692 O O . LEU A 1 91 ? 14.103 1.738 3.914 1.00 62.53 91 LEU A O 1
ATOM 696 N N . ILE A 1 92 ? 15.005 3.672 3.198 1.00 75.19 92 ILE A N 1
ATOM 697 C CA . ILE A 1 92 ? 14.469 3.627 1.838 1.00 75.19 92 ILE A CA 1
ATOM 698 C C . ILE A 1 92 ? 15.490 2.973 0.904 1.00 75.19 92 ILE A C 1
ATOM 700 O O . ILE A 1 92 ? 16.698 3.106 1.090 1.00 75.19 92 ILE A O 1
ATOM 704 N N . ASP A 1 93 ? 15.000 2.260 -0.110 1.00 86.00 93 ASP A N 1
ATOM 705 C CA . ASP A 1 93 ? 15.840 1.639 -1.127 1.00 86.00 93 ASP A CA 1
ATOM 706 C C . ASP A 1 93 ? 16.773 2.663 -1.816 1.00 86.00 93 ASP A C 1
ATOM 708 O O . ASP A 1 93 ? 16.337 3.731 -2.243 1.00 86.00 93 ASP A O 1
ATOM 712 N N . ASN A 1 94 ? 18.054 2.312 -1.994 1.00 90.50 94 ASN A N 1
ATOM 713 C CA . ASN A 1 94 ? 19.114 3.220 -2.479 1.00 90.50 94 ASN A CA 1
ATOM 714 C C . ASN A 1 94 ? 18.866 3.846 -3.868 1.00 90.50 94 ASN A C 1
ATOM 716 O O . ASN A 1 94 ? 19.549 4.797 -4.246 1.00 90.50 94 ASN A O 1
ATOM 720 N N . PHE A 1 95 ? 17.934 3.303 -4.651 1.00 92.25 95 PHE A N 1
ATOM 721 C CA . PHE A 1 95 ? 17.550 3.823 -5.967 1.00 92.25 95 PHE A CA 1
ATOM 722 C C . PHE A 1 95 ? 16.429 4.874 -5.907 1.00 92.25 95 PHE A C 1
ATOM 724 O O . PHE A 1 95 ? 15.990 5.359 -6.954 1.00 92.25 95 PHE A O 1
ATOM 731 N N . ILE A 1 96 ? 15.960 5.215 -4.705 1.00 93.75 96 ILE A N 1
ATOM 732 C CA . ILE A 1 96 ? 14.969 6.257 -4.453 1.00 93.75 96 ILE A CA 1
ATOM 733 C C . ILE A 1 96 ? 15.659 7.427 -3.752 1.00 93.75 96 ILE A C 1
ATOM 735 O O . ILE A 1 96 ? 16.198 7.299 -2.655 1.00 93.75 96 ILE A O 1
ATOM 739 N N . VAL A 1 97 ? 15.601 8.600 -4.373 1.00 92.94 97 VAL A N 1
ATOM 740 C CA . VAL A 1 97 ? 16.110 9.852 -3.814 1.00 92.94 97 VAL A CA 1
ATOM 741 C C . VAL A 1 97 ? 14.933 10.724 -3.405 1.00 92.94 97 VAL A C 1
ATOM 743 O O . VAL A 1 97 ? 14.067 11.025 -4.221 1.00 92.94 97 VAL A O 1
ATOM 746 N N . ILE A 1 98 ? 14.906 11.169 -2.150 1.00 92.00 98 ILE A N 1
ATOM 747 C CA . ILE A 1 98 ? 13.884 12.103 -1.668 1.00 92.00 98 ILE A CA 1
ATOM 748 C C . ILE A 1 98 ? 14.423 13.531 -1.728 1.00 92.00 98 ILE A C 1
ATOM 750 O O . ILE A 1 98 ? 15.323 13.902 -0.969 1.00 92.00 98 ILE A O 1
ATOM 754 N N . GLU A 1 99 ? 13.846 14.353 -2.600 1.00 89.69 99 GLU A N 1
ATOM 755 C CA . GLU A 1 99 ? 14.133 15.781 -2.660 1.00 89.69 99 GLU A CA 1
ATOM 756 C C . GLU A 1 99 ? 13.281 16.519 -1.621 1.00 89.69 99 GLU A C 1
ATOM 758 O O . GLU A 1 99 ? 12.074 16.740 -1.780 1.00 89.69 99 GLU A O 1
ATOM 763 N N . ARG A 1 100 ? 13.930 16.894 -0.514 1.00 75.25 100 ARG A N 1
ATOM 764 C CA . ARG A 1 100 ? 13.313 17.708 0.536 1.00 75.25 100 ARG A CA 1
ATOM 765 C C . ARG A 1 100 ? 13.282 19.173 0.113 1.00 75.25 100 ARG A C 1
ATOM 767 O O . ARG A 1 100 ? 14.264 19.694 -0.409 1.00 75.25 100 ARG A O 1
ATOM 774 N N . ARG A 1 101 ? 12.196 19.882 0.430 1.00 69.31 101 ARG A N 1
ATOM 775 C CA . ARG A 1 101 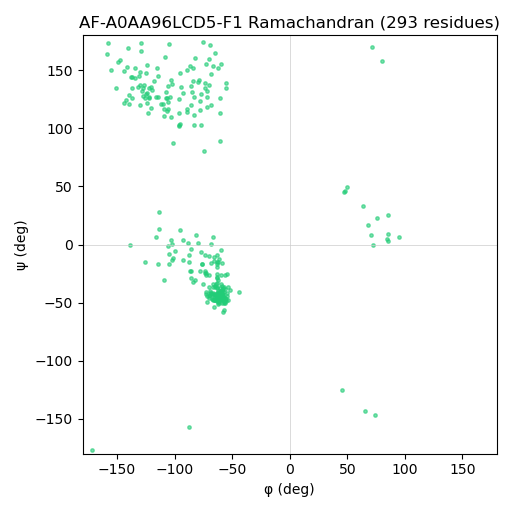? 12.123 21.339 0.241 1.00 69.31 101 ARG A CA 1
ATOM 776 C C . ARG A 1 101 ? 12.502 22.088 1.519 1.00 69.31 101 ARG A C 1
ATOM 778 O O . ARG A 1 101 ? 12.024 21.780 2.608 1.00 69.31 101 ARG A O 1
ATOM 785 N N . ASN A 1 102 ? 13.323 23.131 1.362 1.00 56.16 102 ASN A N 1
ATOM 786 C CA . ASN A 1 102 ? 13.968 23.916 2.430 1.00 56.16 102 ASN A CA 1
ATOM 787 C C . ASN A 1 102 ? 13.015 24.615 3.435 1.00 56.16 102 ASN A C 1
ATOM 789 O O . ASN A 1 102 ? 13.481 25.222 4.398 1.00 56.16 102 ASN A O 1
ATOM 793 N N . SER A 1 103 ? 11.692 24.567 3.246 1.00 51.78 103 SER A N 1
ATOM 794 C CA . SER A 1 103 ? 10.715 25.340 4.030 1.00 51.78 103 SER A CA 1
ATOM 795 C C . SER A 1 103 ? 9.903 24.546 5.063 1.00 51.78 103 SER A C 1
ATOM 797 O O . SER A 1 103 ? 9.110 25.154 5.786 1.00 51.78 103 SER A O 1
ATOM 799 N N . LEU A 1 104 ? 10.082 23.227 5.186 1.00 52.94 104 LEU A N 1
ATOM 800 C CA . LEU A 1 104 ? 9.208 22.395 6.031 1.00 52.94 104 LEU A CA 1
ATOM 801 C C . LEU A 1 104 ? 9.511 22.495 7.540 1.00 52.94 104 LEU A C 1
ATOM 803 O O . LEU A 1 104 ? 8.599 22.360 8.356 1.00 52.94 104 LEU A O 1
ATOM 807 N N . LEU A 1 105 ? 10.731 22.895 7.934 1.00 48.69 105 LEU A N 1
ATOM 808 C CA . LEU A 1 105 ? 11.112 23.137 9.342 1.00 48.69 105 LEU A CA 1
ATOM 809 C C . LEU A 1 105 ? 10.220 24.172 10.058 1.00 48.69 105 LEU A C 1
ATOM 811 O O . LEU A 1 105 ? 10.061 24.116 11.277 1.00 48.69 105 LEU A O 1
ATOM 815 N N . LYS A 1 106 ? 9.599 25.108 9.323 1.00 47.09 106 LYS A N 1
ATOM 816 C CA . LYS A 1 106 ? 8.689 26.114 9.904 1.00 47.09 106 LYS A CA 1
ATOM 817 C C . LYS A 1 106 ? 7.326 25.535 10.314 1.00 47.09 106 LYS A C 1
ATOM 819 O O . LYS A 1 106 ? 6.683 26.103 11.195 1.00 47.09 106 LYS A O 1
ATOM 824 N N . TYR A 1 107 ? 6.909 24.405 9.737 1.00 47.47 107 TYR A N 1
ATOM 825 C CA . TYR A 1 107 ? 5.617 23.758 10.005 1.00 47.47 107 TYR A CA 1
ATOM 826 C C . TYR A 1 107 ? 5.648 22.787 11.198 1.00 47.47 107 TYR A C 1
ATOM 828 O O . TYR A 1 107 ? 4.601 22.477 11.764 1.00 47.47 107 TYR A O 1
ATOM 836 N N . PHE A 1 108 ? 6.837 22.390 11.670 1.00 47.62 108 PHE A N 1
ATOM 837 C CA . PHE A 1 108 ? 7.013 21.536 12.858 1.00 47.62 108 PHE A CA 1
ATOM 838 C C . PHE A 1 108 ? 6.524 22.167 14.177 1.00 47.62 108 PHE A C 1
ATOM 840 O O . PHE A 1 108 ? 6.452 21.485 15.195 1.00 47.62 108 PHE A O 1
ATOM 847 N N . ARG A 1 109 ? 6.162 23.460 14.186 1.00 44.38 109 ARG A N 1
ATOM 848 C CA . ARG A 1 109 ? 5.749 24.187 15.401 1.00 44.38 109 ARG A CA 1
ATOM 849 C C . ARG A 1 109 ? 4.269 24.055 15.777 1.00 44.38 109 ARG A C 1
ATOM 851 O O . ARG A 1 109 ? 3.889 24.549 16.835 1.00 44.38 109 ARG A O 1
ATOM 858 N N . LYS A 1 110 ? 3.430 23.388 14.977 1.00 44.03 110 LYS A N 1
ATOM 859 C CA . LYS A 1 110 ? 2.060 23.034 15.390 1.00 44.03 110 LYS A CA 1
ATOM 860 C C . LYS A 1 110 ? 2.004 21.553 15.752 1.00 44.03 110 LYS A C 1
ATOM 862 O O . LYS A 1 110 ? 2.100 20.693 14.885 1.00 44.03 110 LYS A O 1
ATOM 867 N N . SER A 1 111 ? 1.848 21.273 17.045 1.00 42.31 111 SER A N 1
ATOM 868 C CA . SER A 1 111 ? 1.678 19.933 17.604 1.00 42.31 111 SER A CA 1
ATOM 869 C C . SER A 1 111 ? 0.415 19.263 17.047 1.00 42.31 111 SER A C 1
ATOM 871 O O . SER A 1 111 ? -0.669 19.378 17.624 1.00 42.31 111 SER A O 1
ATOM 873 N N . ASN A 1 112 ? 0.525 18.559 15.925 1.00 48.34 112 ASN A N 1
ATOM 874 C CA . ASN A 1 112 ? -0.515 17.624 15.524 1.00 48.34 112 ASN A CA 1
ATOM 875 C C . ASN A 1 112 ? -0.276 16.313 16.271 1.00 48.34 112 ASN A C 1
ATOM 877 O O . ASN A 1 112 ? 0.689 15.607 16.006 1.00 48.34 112 ASN A O 1
ATOM 881 N N . LYS A 1 113 ? -1.184 16.003 17.203 1.00 51.19 113 LYS A N 1
ATOM 882 C CA . LYS A 1 113 ? -1.238 14.764 18.004 1.00 51.19 113 LYS A CA 1
ATOM 883 C C . LYS A 1 113 ? -1.554 13.506 17.174 1.00 51.19 113 LYS A C 1
ATOM 885 O O . LYS A 1 113 ? -1.794 12.442 17.734 1.00 51.19 113 LYS A O 1
ATOM 890 N N . ASN A 1 114 ? -1.610 13.632 15.851 1.00 56.44 114 ASN A N 1
ATOM 891 C CA . ASN A 1 114 ? -1.959 12.539 14.964 1.00 56.44 114 ASN A CA 1
ATOM 892 C C . ASN A 1 114 ? -0.678 11.803 14.585 1.00 56.44 114 ASN A C 1
ATOM 894 O O . ASN A 1 114 ? 0.182 12.359 13.901 1.00 56.44 114 ASN A O 1
ATOM 898 N N . MET A 1 115 ? -0.577 10.559 15.037 1.00 63.88 115 MET A N 1
ATOM 899 C CA . MET A 1 115 ? 0.485 9.646 14.660 1.00 63.88 115 MET A CA 1
ATOM 900 C C . MET A 1 115 ? 0.327 9.280 13.186 1.00 63.88 115 MET A C 1
ATOM 902 O O . MET A 1 115 ? -0.718 8.766 12.785 1.00 63.88 115 MET A O 1
ATOM 906 N N . GLY A 1 116 ? 1.354 9.593 12.407 1.00 64.50 116 GLY A N 1
ATOM 907 C CA . GLY A 1 116 ? 1.632 8.934 11.145 1.00 64.50 116 GLY A CA 1
ATOM 908 C C . GLY A 1 116 ? 2.956 8.236 11.312 1.00 64.50 116 GLY A C 1
ATOM 909 O O . GLY A 1 116 ? 3.896 8.893 11.754 1.00 64.50 116 GLY A O 1
ATOM 910 N N . VAL A 1 117 ? 3.026 6.945 11.020 1.00 82.94 117 VAL A N 1
ATOM 911 C CA . VAL A 1 117 ? 4.302 6.229 11.018 1.00 82.94 117 VAL A CA 1
ATOM 912 C C . VAL A 1 117 ? 4.350 5.324 9.804 1.00 82.94 117 VAL A C 1
ATOM 914 O O . VAL A 1 117 ? 3.376 4.654 9.459 1.00 82.94 117 VAL A O 1
ATOM 917 N N . LEU A 1 118 ? 5.493 5.372 9.142 1.00 88.00 118 LEU A N 1
ATOM 918 C CA . LEU A 1 118 ? 5.914 4.538 8.043 1.00 88.00 118 LEU A CA 1
ATOM 919 C C . LEU A 1 118 ? 7.010 3.618 8.573 1.00 88.00 118 LEU A C 1
ATOM 921 O O . LEU A 1 118 ? 8.084 4.063 8.975 1.00 88.00 118 LEU A O 1
ATOM 925 N N . TRP A 1 119 ? 6.711 2.334 8.551 1.00 90.50 119 TRP A N 1
ATOM 926 C CA . TRP A 1 119 ? 7.550 1.248 9.003 1.00 90.50 119 TRP A CA 1
ATOM 927 C C . TRP A 1 119 ? 8.089 0.479 7.806 1.00 90.50 119 TRP A C 1
ATOM 929 O O . TRP A 1 119 ? 7.329 0.083 6.923 1.00 90.50 119 TRP A O 1
ATOM 939 N N . PHE A 1 120 ? 9.396 0.234 7.813 1.00 92.69 120 PHE A N 1
ATOM 940 C CA . PHE A 1 120 ? 10.036 -0.744 6.943 1.00 92.69 120 PHE A CA 1
ATOM 941 C C . PHE A 1 120 ? 10.404 -1.954 7.795 1.00 92.69 120 PHE A C 1
ATOM 943 O O . PHE A 1 120 ? 11.139 -1.799 8.768 1.00 92.69 120 PHE A O 1
ATOM 950 N N . PHE A 1 121 ? 9.904 -3.130 7.435 1.00 93.06 121 PHE A N 1
ATOM 951 C CA . PHE A 1 121 ? 10.090 -4.359 8.207 1.00 93.06 121 PHE A CA 1
ATOM 952 C C . PHE A 1 121 ? 10.706 -5.462 7.345 1.00 93.06 121 PHE A C 1
ATOM 954 O O . PHE A 1 121 ? 10.484 -5.523 6.133 1.00 93.06 121 PHE A O 1
ATOM 961 N N . GLU A 1 122 ? 11.514 -6.315 7.963 1.00 90.81 122 GLU A N 1
ATOM 962 C CA . GLU A 1 122 ? 12.248 -7.396 7.295 1.00 90.81 122 GLU A CA 1
ATOM 963 C C . GLU A 1 122 ? 11.690 -8.772 7.656 1.00 90.81 122 GLU A C 1
ATOM 965 O O . GLU A 1 122 ? 11.736 -9.690 6.838 1.00 90.81 122 GLU A O 1
ATOM 970 N N . GLY A 1 123 ? 11.142 -8.930 8.863 1.00 90.62 123 GLY A N 1
ATOM 971 C CA . GLY A 1 123 ? 10.753 -10.242 9.362 1.00 90.62 123 GLY A CA 1
ATOM 972 C C . GLY A 1 123 ? 9.696 -10.207 10.455 1.00 90.62 123 GLY A C 1
ATOM 973 O O . GLY A 1 123 ? 9.339 -9.163 10.995 1.00 90.62 123 GLY A O 1
ATOM 974 N N . GLU A 1 124 ? 9.221 -11.394 10.828 1.00 92.06 124 GLU A N 1
ATOM 975 C CA . GLU A 1 124 ? 8.192 -11.551 11.863 1.00 92.06 124 GLU A CA 1
ATOM 976 C C . GLU A 1 124 ? 8.640 -11.064 13.249 1.00 92.06 124 GLU A C 1
ATOM 978 O O . GLU A 1 124 ? 7.800 -10.756 14.093 1.00 92.06 124 GLU A O 1
ATOM 983 N N . SER A 1 125 ? 9.950 -10.937 13.489 1.00 92.69 125 SER A N 1
ATOM 984 C CA . SER A 1 125 ? 10.487 -10.333 14.714 1.00 92.69 125 SER A CA 1
ATOM 985 C C . SER A 1 125 ? 10.043 -8.881 14.910 1.00 92.69 125 SER A C 1
ATOM 987 O O . SER A 1 125 ? 9.946 -8.434 16.049 1.00 92.69 125 SER A O 1
ATOM 989 N N . ASP A 1 126 ? 9.727 -8.166 13.826 1.00 92.75 126 ASP A N 1
ATOM 990 C CA . ASP A 1 126 ? 9.304 -6.762 13.875 1.00 92.75 126 ASP A CA 1
ATOM 991 C C . ASP A 1 126 ? 7.847 -6.608 14.351 1.00 92.75 126 ASP A C 1
ATOM 993 O O . ASP A 1 126 ? 7.440 -5.526 14.776 1.00 92.75 126 ASP A O 1
ATOM 997 N N . ILE A 1 127 ? 7.054 -7.691 14.334 1.00 93.12 127 ILE A N 1
ATOM 998 C CA . ILE A 1 127 ? 5.620 -7.668 14.667 1.00 93.12 127 ILE A CA 1
ATOM 999 C C . ILE A 1 127 ? 5.382 -7.161 16.088 1.00 93.12 127 ILE A C 1
ATOM 1001 O O . ILE A 1 127 ? 4.478 -6.357 16.300 1.00 93.12 127 ILE A O 1
ATOM 1005 N N . GLN A 1 128 ? 6.179 -7.603 17.067 1.00 92.44 128 GLN A N 1
ATOM 1006 C CA . GLN A 1 128 ? 5.996 -7.176 18.459 1.00 92.44 128 GLN A CA 1
ATOM 1007 C C . GLN A 1 128 ? 6.212 -5.670 18.622 1.00 92.44 128 GLN A C 1
ATOM 1009 O O . GLN A 1 128 ? 5.438 -5.012 19.313 1.00 92.44 128 GLN A O 1
ATOM 1014 N N . THR A 1 129 ? 7.229 -5.114 17.961 1.00 90.81 129 THR A N 1
ATOM 1015 C CA . THR A 1 129 ? 7.511 -3.674 17.995 1.00 90.81 129 THR A CA 1
ATOM 1016 C C . THR A 1 129 ? 6.413 -2.880 17.296 1.00 90.81 129 THR A C 1
ATOM 1018 O O . THR A 1 129 ? 5.905 -1.918 17.868 1.00 90.81 129 THR A O 1
ATOM 1021 N N . ILE A 1 130 ? 5.995 -3.316 16.102 1.00 90.94 130 ILE A N 1
ATOM 1022 C CA . ILE A 1 130 ? 4.905 -2.687 15.345 1.00 90.94 130 ILE A CA 1
ATOM 1023 C C . ILE A 1 130 ? 3.609 -2.681 16.165 1.00 90.94 130 ILE A C 1
ATOM 1025 O O . ILE A 1 130 ? 2.957 -1.643 16.279 1.00 90.94 130 ILE A O 1
ATOM 1029 N N . ASN A 1 131 ? 3.244 -3.820 16.760 1.00 91.38 131 ASN A N 1
ATOM 1030 C CA . ASN A 1 131 ? 2.041 -3.918 17.580 1.00 91.38 131 ASN A CA 1
ATOM 1031 C C . ASN A 1 131 ? 2.134 -3.018 18.808 1.00 91.38 131 ASN A C 1
ATOM 1033 O O . ASN A 1 131 ? 1.201 -2.264 19.041 1.00 91.38 131 ASN A O 1
ATOM 1037 N N . GLY A 1 132 ? 3.258 -3.013 19.532 1.00 89.88 132 GLY A N 1
ATOM 1038 C CA . GLY A 1 132 ? 3.416 -2.173 20.722 1.00 89.88 132 GLY A CA 1
ATOM 1039 C C . GLY A 1 132 ? 3.226 -0.674 20.447 1.00 89.88 132 GLY A C 1
ATOM 1040 O O . GLY A 1 132 ? 2.618 0.029 21.253 1.00 89.88 132 GLY A O 1
ATOM 1041 N N . GLU A 1 133 ? 3.682 -0.173 19.293 1.00 86.12 133 GLU A N 1
ATOM 1042 C CA . GLU A 1 133 ? 3.435 1.224 18.904 1.00 86.12 133 GLU A CA 1
ATOM 1043 C C . GLU A 1 133 ? 1.969 1.503 18.563 1.00 86.12 133 GLU A C 1
ATOM 1045 O O . GLU A 1 133 ? 1.414 2.529 18.971 1.00 86.12 133 GLU A O 1
ATOM 1050 N N . ILE A 1 134 ? 1.336 0.596 17.815 1.00 87.50 134 ILE A N 1
ATOM 1051 C CA . ILE A 1 134 ? -0.075 0.719 17.439 1.00 87.50 134 ILE A CA 1
ATOM 1052 C C . ILE A 1 134 ? -0.956 0.654 18.692 1.00 87.50 134 ILE A C 1
ATOM 1054 O O . ILE A 1 134 ? -1.820 1.514 18.863 1.00 87.50 134 ILE A O 1
ATOM 1058 N N . GLU A 1 135 ? -0.705 -0.308 19.581 1.00 90.50 135 GLU A N 1
ATOM 1059 C CA . GLU A 1 135 ? -1.393 -0.498 20.862 1.00 90.50 135 GLU A CA 1
ATOM 1060 C C . GLU A 1 135 ? -1.277 0.752 21.726 1.00 90.50 135 GLU A C 1
ATOM 1062 O O . GLU A 1 135 ? -2.296 1.363 22.046 1.00 90.50 135 GLU A O 1
ATOM 1067 N N . GLY A 1 136 ? -0.052 1.20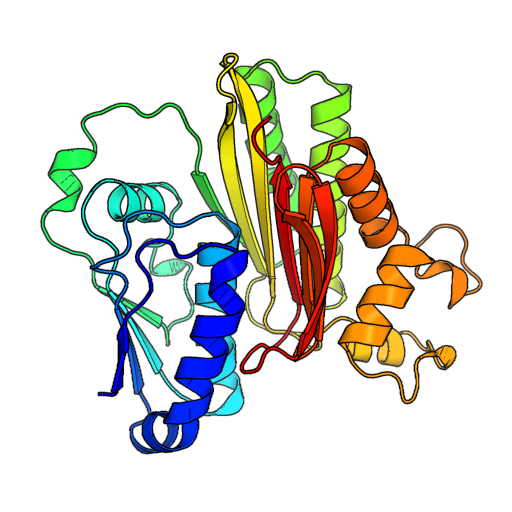7 22.009 1.00 86.38 136 GLY A N 1
ATOM 1068 C CA . GLY A 1 136 ? 0.168 2.372 22.865 1.00 86.38 136 GLY A CA 1
ATOM 1069 C C . GLY A 1 136 ? -0.509 3.639 22.335 1.00 86.38 136 GLY A C 1
ATOM 1070 O O . GLY A 1 136 ? -1.043 4.444 23.105 1.00 86.38 136 GLY A O 1
ATOM 1071 N N . TRP A 1 137 ? -0.558 3.822 21.013 1.00 84.75 137 TRP A N 1
ATOM 1072 C CA . TRP A 1 137 ? -1.299 4.939 20.436 1.00 84.75 137 TRP A CA 1
ATOM 1073 C C . TRP A 1 137 ? -2.815 4.766 20.536 1.00 84.75 137 TRP A C 1
ATOM 1075 O O . TRP A 1 137 ? -3.518 5.728 20.866 1.00 84.75 137 TRP A O 1
ATOM 1085 N N . MET A 1 138 ? -3.333 3.578 20.228 1.00 86.00 138 MET A N 1
ATOM 1086 C CA . MET A 1 138 ? -4.764 3.295 20.291 1.00 86.00 138 MET A CA 1
ATOM 1087 C C . MET A 1 138 ? -5.291 3.437 21.728 1.00 86.00 138 MET A C 1
ATOM 1089 O O . MET A 1 138 ? -6.314 4.091 21.938 1.00 86.00 138 MET A O 1
ATOM 1093 N N . GLU A 1 139 ? -4.555 2.948 22.726 1.00 88.75 139 GLU A N 1
ATOM 1094 C CA . GLU A 1 139 ? -4.855 3.152 24.149 1.00 88.75 139 GLU A CA 1
ATOM 1095 C C . GLU A 1 139 ? -4.922 4.644 24.500 1.00 88.75 139 GLU A C 1
ATOM 1097 O O . GLU A 1 139 ? -5.915 5.124 25.054 1.00 88.75 139 GLU A O 1
ATOM 1102 N N . ALA A 1 140 ? -3.914 5.421 24.085 1.00 84.12 140 ALA A N 1
ATOM 1103 C CA . ALA A 1 140 ? -3.867 6.864 24.319 1.00 84.12 140 ALA A CA 1
ATOM 1104 C C . ALA A 1 140 ? -5.002 7.646 23.625 1.00 84.12 140 ALA A C 1
ATOM 1106 O O . ALA A 1 140 ? -5.238 8.815 23.949 1.00 84.12 140 ALA A O 1
ATOM 1107 N N . ASN A 1 141 ? -5.704 7.028 22.669 1.00 79.62 141 ASN A N 1
ATOM 1108 C CA . ASN A 1 141 ? -6.789 7.636 21.900 1.00 79.62 141 ASN A CA 1
ATOM 1109 C C . ASN A 1 141 ? -8.164 7.014 22.174 1.00 79.62 141 ASN A C 1
ATOM 1111 O O . ASN A 1 141 ? -9.114 7.327 21.450 1.00 79.62 141 ASN A O 1
ATOM 1115 N N . GLY A 1 142 ? -8.281 6.219 23.243 1.00 83.62 142 GLY A N 1
ATOM 1116 C CA . GLY A 1 142 ? -9.558 5.746 23.778 1.00 83.62 142 GLY A CA 1
ATOM 1117 C C . GLY A 1 142 ? -10.209 4.625 22.974 1.00 83.62 142 GLY A C 1
ATOM 1118 O O . GLY A 1 142 ? -11.427 4.471 23.044 1.00 83.62 142 GLY A O 1
ATOM 1119 N N . PHE A 1 143 ? -9.428 3.867 22.203 1.00 85.19 143 PHE A N 1
ATOM 1120 C CA . PHE A 1 143 ? -9.923 2.643 21.577 1.00 85.19 143 PHE A CA 1
ATOM 1121 C C . PHE A 1 143 ? -10.189 1.577 22.643 1.00 85.19 143 PHE A C 1
ATOM 1123 O O . PHE A 1 143 ? -9.493 1.504 23.657 1.00 85.19 143 PHE A O 1
ATOM 1130 N N . SER A 1 144 ? -11.198 0.742 22.408 1.00 88.50 144 SER A N 1
ATOM 1131 C CA . SER A 1 144 ? -11.479 -0.399 23.282 1.00 88.50 144 SER A CA 1
ATOM 1132 C C . SER A 1 144 ? -10.441 -1.514 23.113 1.00 88.50 144 SER A C 1
ATOM 1134 O O . SER A 1 144 ? -9.844 -1.668 22.047 1.00 88.50 144 SER A O 1
ATOM 1136 N N . GLU A 1 145 ? -10.272 -2.347 24.141 1.00 89.88 145 GLU A N 1
ATOM 1137 C CA . GLU A 1 145 ? -9.387 -3.521 24.095 1.00 89.88 145 GLU A CA 1
ATOM 1138 C C . GLU A 1 145 ? -9.755 -4.479 22.944 1.00 89.88 145 GLU A C 1
ATOM 1140 O O . GLU A 1 145 ? -8.883 -5.017 22.266 1.00 89.88 145 GLU A O 1
ATOM 1145 N N . GLU A 1 146 ? -11.052 -4.638 22.652 1.00 87.75 146 GLU A N 1
ATOM 1146 C CA . GLU A 1 146 ? -11.527 -5.429 21.509 1.00 87.75 146 GLU A CA 1
ATOM 1147 C C . GLU A 1 146 ? -11.051 -4.843 20.168 1.00 87.75 146 GLU A C 1
ATOM 1149 O O . GLU A 1 146 ? -10.633 -5.582 19.274 1.00 87.75 146 GLU A O 1
ATOM 1154 N N . GLU A 1 147 ? -11.092 -3.518 20.010 1.00 84.94 147 GLU A N 1
ATOM 1155 C CA . GLU A 1 147 ? -10.636 -2.852 18.788 1.00 84.94 147 GLU A CA 1
ATOM 1156 C C . GLU A 1 147 ? -9.127 -2.937 18.614 1.00 84.94 147 GLU A C 1
ATOM 1158 O O . GLU A 1 147 ? -8.673 -3.200 17.499 1.00 84.94 147 GLU A O 1
ATOM 1163 N N . ILE A 1 148 ? -8.379 -2.747 19.702 1.00 88.94 148 ILE A N 1
ATOM 1164 C CA . ILE A 1 148 ? -6.924 -2.892 19.737 1.00 88.94 148 ILE A CA 1
ATOM 1165 C C . ILE A 1 148 ? -6.549 -4.303 19.295 1.00 88.94 148 ILE A C 1
ATOM 1167 O O . ILE A 1 148 ? -5.913 -4.457 18.254 1.00 88.94 148 ILE A O 1
ATOM 1171 N N . ASN A 1 149 ? -7.057 -5.323 19.990 1.00 89.06 149 ASN A N 1
ATOM 1172 C CA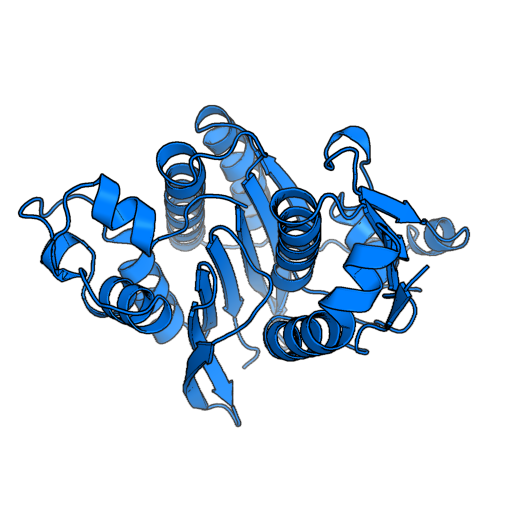 . ASN A 1 149 ? -6.792 -6.726 19.676 1.00 89.06 149 ASN A CA 1
ATOM 1173 C C . ASN A 1 149 ? -7.185 -7.085 18.240 1.00 89.06 149 ASN A C 1
ATOM 1175 O O . ASN A 1 149 ? -6.468 -7.810 17.548 1.00 89.06 149 ASN A O 1
ATOM 1179 N N . SER A 1 150 ? -8.325 -6.577 17.762 1.00 85.69 150 SER A N 1
ATOM 1180 C CA . SER A 1 150 ? -8.763 -6.823 16.392 1.00 85.69 150 SER A CA 1
ATOM 1181 C C . SER A 1 150 ? -7.799 -6.217 15.374 1.00 85.69 150 SER A C 1
ATOM 1183 O O . SER A 1 150 ? -7.472 -6.887 14.396 1.00 85.69 150 SER A O 1
ATOM 1185 N N . ILE A 1 151 ? -7.368 -4.967 15.562 1.00 86.69 151 ILE A N 1
ATOM 1186 C CA . ILE A 1 151 ? -6.487 -4.270 14.618 1.00 86.69 151 ILE A CA 1
ATOM 1187 C C . ILE A 1 151 ? -5.081 -4.870 14.642 1.00 86.69 151 ILE A C 1
ATOM 1189 O O . ILE A 1 151 ? -4.545 -5.159 13.574 1.00 86.69 151 ILE A O 1
ATOM 1193 N N . THR A 1 152 ? -4.505 -5.122 15.816 1.00 89.88 152 THR A N 1
ATOM 1194 C CA . THR A 1 152 ? -3.157 -5.700 15.936 1.00 89.88 152 THR A CA 1
ATOM 1195 C C . THR A 1 152 ? -3.097 -7.117 15.387 1.00 89.88 152 THR A C 1
ATOM 1197 O O . THR A 1 152 ? -2.143 -7.460 14.690 1.00 89.88 152 THR A O 1
ATOM 1200 N N . THR A 1 153 ? -4.153 -7.916 15.576 1.00 90.19 153 THR A N 1
ATOM 1201 C CA . THR A 1 153 ? -4.278 -9.230 14.926 1.00 90.19 153 THR A CA 1
ATOM 1202 C C . THR A 1 153 ? -4.255 -9.091 13.404 1.00 90.19 153 THR A C 1
ATOM 1204 O O . THR A 1 153 ? -3.509 -9.806 12.741 1.00 90.19 153 THR A O 1
ATOM 1207 N N . PHE A 1 154 ? -5.019 -8.150 12.833 1.00 88.44 154 PHE A N 1
ATOM 1208 C CA . PHE A 1 154 ? -5.015 -7.931 11.383 1.00 88.44 154 PHE A CA 1
ATOM 1209 C C . PHE A 1 154 ? -3.650 -7.487 10.864 1.00 88.44 154 PHE A C 1
ATOM 1211 O O . PHE A 1 154 ? -3.176 -8.034 9.873 1.00 88.44 154 PHE A O 1
ATOM 1218 N N . ILE A 1 155 ? -3.011 -6.519 11.522 1.00 89.75 155 ILE A N 1
ATOM 1219 C CA . ILE A 1 155 ? -1.685 -6.044 11.120 1.00 89.75 155 ILE A CA 1
ATOM 1220 C C . ILE A 1 155 ? -0.659 -7.174 11.216 1.00 89.75 155 ILE A C 1
ATOM 1222 O O . ILE A 1 155 ? 0.090 -7.377 10.266 1.00 89.75 155 ILE A O 1
ATOM 1226 N N . SER A 1 156 ? -0.690 -7.967 12.289 1.00 92.69 156 SER A N 1
ATOM 1227 C CA . SER A 1 156 ? 0.183 -9.135 12.454 1.00 92.69 156 SER A CA 1
ATOM 1228 C C . SER A 1 156 ? -0.010 -10.145 11.326 1.00 92.69 156 SER A C 1
ATOM 1230 O O . SER A 1 156 ? 0.970 -10.566 10.719 1.00 92.69 156 SER A O 1
ATOM 1232 N N . GLU A 1 157 ? -1.260 -10.487 10.986 1.00 91.69 157 GLU A N 1
ATOM 1233 C CA . GLU A 1 157 ? -1.566 -11.382 9.862 1.00 91.69 157 GLU A CA 1
ATOM 1234 C C . GLU A 1 157 ? -1.031 -10.813 8.533 1.00 91.69 157 GLU A C 1
ATOM 1236 O O . GLU A 1 157 ? -0.507 -11.559 7.707 1.00 91.69 157 GLU A O 1
ATOM 1241 N N . MET A 1 158 ? -1.140 -9.499 8.300 1.00 92.19 158 MET A N 1
ATOM 1242 C CA . MET A 1 158 ? -0.650 -8.891 7.058 1.00 92.19 158 MET A CA 1
ATOM 1243 C C . MET A 1 158 ? 0.880 -8.828 6.995 1.00 92.19 158 MET A C 1
ATOM 1245 O O . MET A 1 158 ? 1.449 -9.119 5.944 1.00 92.19 158 MET A O 1
ATOM 1249 N N . VAL A 1 159 ? 1.550 -8.490 8.100 1.00 94.19 159 VAL A N 1
ATOM 1250 C CA . VAL A 1 159 ? 3.018 -8.494 8.193 1.00 94.19 159 VAL A CA 1
ATOM 1251 C C . VAL A 1 159 ? 3.554 -9.912 7.987 1.00 94.19 159 VAL A C 1
ATOM 1253 O O . VAL A 1 159 ? 4.445 -10.103 7.163 1.00 94.19 159 VAL A O 1
ATOM 1256 N N . GLN A 1 160 ? 2.953 -10.919 8.634 1.00 92.94 160 GLN A N 1
ATOM 1257 C CA . GLN A 1 160 ? 3.295 -12.332 8.421 1.00 92.94 160 GLN A CA 1
ATOM 1258 C C . GLN A 1 160 ? 3.135 -12.740 6.958 1.00 92.94 160 GLN A C 1
ATOM 1260 O O . GLN A 1 160 ? 4.038 -13.360 6.404 1.00 92.94 160 GLN A O 1
ATOM 1265 N N . ASN A 1 161 ? 2.035 -12.347 6.305 1.00 91.94 161 ASN A N 1
ATOM 1266 C CA . ASN A 1 161 ? 1.836 -12.647 4.888 1.00 91.94 161 ASN A CA 1
ATOM 1267 C C . ASN A 1 161 ? 2.961 -12.064 4.023 1.00 91.94 161 ASN A C 1
ATOM 1269 O O . ASN A 1 161 ? 3.475 -12.758 3.150 1.00 91.94 161 ASN A O 1
ATOM 1273 N N . VAL A 1 162 ? 3.376 -10.817 4.267 1.00 94.19 162 VAL A N 1
ATOM 1274 C CA . VAL A 1 162 ? 4.497 -10.219 3.528 1.00 94.19 162 VAL A CA 1
ATOM 1275 C C . VAL A 1 162 ? 5.788 -10.998 3.789 1.00 94.19 162 VAL A C 1
ATOM 1277 O O . VAL A 1 162 ? 6.454 -11.394 2.834 1.00 94.19 162 VAL A O 1
ATOM 1280 N N . CYS A 1 163 ? 6.124 -11.278 5.049 1.00 93.44 163 CYS A N 1
ATOM 1281 C CA . CYS A 1 163 ? 7.352 -11.991 5.408 1.00 93.44 163 CYS A CA 1
ATOM 1282 C C . CYS A 1 163 ? 7.411 -13.418 4.836 1.00 93.44 163 CYS A C 1
ATOM 1284 O O . CYS A 1 163 ? 8.465 -13.853 4.382 1.00 93.44 163 CYS A O 1
ATOM 1286 N N . GLN A 1 164 ? 6.292 -14.144 4.835 1.00 91.44 164 GLN A N 1
ATOM 1287 C CA . GLN A 1 164 ? 6.245 -15.548 4.417 1.00 91.44 164 GLN A CA 1
ATOM 1288 C C . GLN A 1 164 ? 6.069 -15.729 2.907 1.00 91.44 164 GLN A C 1
ATOM 1290 O O . GLN A 1 164 ? 6.482 -16.754 2.364 1.00 91.44 164 GLN A O 1
ATOM 1295 N N . HIS A 1 165 ? 5.424 -14.777 2.227 1.00 91.00 165 HIS A N 1
ATOM 1296 C CA . HIS A 1 165 ? 4.907 -15.013 0.877 1.00 91.00 165 HIS A CA 1
ATOM 1297 C C . HIS A 1 165 ? 5.362 -14.014 -0.181 1.00 91.00 165 HIS A C 1
ATOM 1299 O O . HIS A 1 165 ? 5.209 -14.304 -1.365 1.00 91.00 165 HIS A O 1
ATOM 1305 N N . SER A 1 166 ? 5.923 -12.861 0.194 1.00 92.19 166 SER A N 1
ATOM 1306 C CA . SER A 1 166 ? 6.361 -11.879 -0.805 1.00 92.19 166 SER A CA 1
ATOM 1307 C C . SER A 1 166 ? 7.531 -12.393 -1.651 1.00 92.19 166 SER A C 1
ATOM 1309 O O . SER A 1 166 ? 7.592 -12.101 -2.842 1.00 92.19 166 SER A O 1
ATOM 1311 N N . ASN A 1 167 ? 8.434 -13.198 -1.081 1.00 93.19 167 ASN A N 1
ATOM 1312 C CA . ASN A 1 167 ? 9.621 -13.719 -1.769 1.00 93.19 167 ASN A CA 1
ATOM 1313 C C . ASN A 1 167 ? 10.424 -12.607 -2.482 1.00 93.19 167 ASN A C 1
ATOM 1315 O O . ASN A 1 167 ? 10.740 -12.687 -3.669 1.00 93.19 167 ASN A O 1
ATOM 1319 N N . THR A 1 168 ? 10.715 -11.529 -1.751 1.00 92.75 168 THR A N 1
ATOM 1320 C CA . THR A 1 168 ? 11.549 -10.410 -2.209 1.00 92.75 168 THR A CA 1
ATOM 1321 C C . THR A 1 168 ? 12.606 -10.075 -1.156 1.00 92.75 168 THR A C 1
ATOM 1323 O O . THR A 1 168 ? 12.324 -10.185 0.036 1.00 92.75 168 THR A O 1
ATOM 1326 N N . PRO A 1 169 ? 13.822 -9.654 -1.554 1.00 91.62 169 PRO A N 1
ATOM 1327 C CA . PRO A 1 169 ? 14.825 -9.160 -0.610 1.00 91.62 169 PRO A CA 1
ATOM 1328 C C . PRO A 1 169 ? 14.499 -7.759 -0.064 1.00 91.62 169 PRO A C 1
ATOM 1330 O O . PRO A 1 169 ? 15.192 -7.270 0.825 1.00 91.62 169 PRO A O 1
ATOM 1333 N N . GLN A 1 170 ? 13.495 -7.074 -0.618 1.00 92.94 170 GLN A N 1
ATOM 1334 C CA . GLN A 1 170 ? 13.122 -5.727 -0.197 1.00 92.94 170 GLN A CA 1
ATOM 1335 C C . GLN A 1 170 ? 12.199 -5.764 1.017 1.00 92.94 170 GLN A C 1
ATOM 1337 O O . GLN A 1 170 ? 11.270 -6.563 1.082 1.00 92.94 170 GLN A O 1
ATOM 1342 N N . LYS A 1 171 ? 12.413 -4.828 1.943 1.00 94.62 171 LYS A N 1
ATOM 1343 C CA . LYS A 1 171 ? 11.601 -4.676 3.157 1.00 94.62 171 LYS A CA 1
ATOM 1344 C C . LYS A 1 171 ? 10.125 -4.508 2.828 1.00 94.62 171 LYS A C 1
ATOM 1346 O O . LYS A 1 171 ? 9.787 -3.718 1.941 1.00 94.62 171 LYS A O 1
ATOM 1351 N N . GLY A 1 172 ? 9.255 -5.147 3.597 1.00 95.50 172 GLY A N 1
ATOM 1352 C CA . GLY A 1 172 ? 7.846 -4.784 3.623 1.00 95.50 172 GLY A CA 1
ATOM 1353 C C . GLY A 1 172 ? 7.672 -3.351 4.124 1.00 95.50 172 GLY A C 1
ATOM 1354 O O . GLY A 1 172 ? 8.511 -2.832 4.862 1.00 95.50 172 GLY A O 1
ATOM 1355 N N . VAL A 1 173 ? 6.601 -2.695 3.691 1.00 95.38 173 VAL A N 1
ATOM 1356 C CA . VAL A 1 173 ? 6.279 -1.323 4.091 1.00 95.38 173 VAL A CA 1
ATOM 1357 C C . VAL A 1 173 ? 4.907 -1.316 4.729 1.00 95.38 173 VAL A C 1
ATOM 1359 O O . VAL A 1 173 ? 3.948 -1.762 4.113 1.00 95.38 173 VAL A O 1
ATOM 1362 N N . LEU A 1 174 ? 4.798 -0.792 5.942 1.00 95.06 174 LEU A N 1
ATOM 1363 C CA . LEU A 1 174 ? 3.540 -0.566 6.642 1.00 95.06 174 LEU A CA 1
ATOM 1364 C C . LEU A 1 174 ? 3.421 0.925 6.929 1.00 95.06 174 LEU A C 1
ATOM 1366 O O . LEU A 1 174 ? 4.349 1.541 7.432 1.00 95.06 174 LEU A O 1
ATOM 1370 N N . CYS A 1 175 ? 2.273 1.515 6.648 1.00 92.81 175 CYS A N 1
ATOM 1371 C CA . CYS A 1 175 ? 1.960 2.859 7.085 1.00 92.81 175 CYS A CA 1
ATOM 1372 C C . CYS A 1 175 ? 0.640 2.870 7.833 1.00 92.81 175 CYS A C 1
ATOM 1374 O O . CYS A 1 175 ? -0.338 2.274 7.385 1.00 92.81 175 CYS A O 1
ATOM 1376 N N . PHE A 1 176 ? 0.587 3.595 8.941 1.00 89.50 176 PHE A N 1
ATOM 1377 C CA . PHE A 1 176 ? -0.653 3.865 9.647 1.00 89.50 176 PHE A CA 1
ATOM 1378 C C . PHE A 1 176 ? -0.793 5.348 9.946 1.00 89.50 176 PHE A C 1
ATOM 1380 O O . PHE A 1 176 ? 0.179 6.071 10.161 1.00 89.50 176 PHE A O 1
ATOM 1387 N N . GLN A 1 177 ? -2.043 5.790 9.955 1.00 86.38 177 GLN A N 1
ATOM 1388 C CA . GLN A 1 177 ? -2.426 7.142 10.278 1.00 86.38 177 GLN A CA 1
ATOM 1389 C C . GLN A 1 177 ? -3.678 7.158 11.133 1.00 86.38 177 GLN A C 1
ATOM 1391 O O . GLN A 1 177 ? -4.736 6.635 10.778 1.00 86.38 177 GLN A O 1
ATOM 1396 N N . ALA A 1 178 ? -3.545 7.878 12.229 1.00 82.12 178 ALA A N 1
ATOM 1397 C CA . ALA A 1 178 ? -4.625 8.285 13.088 1.00 82.12 178 ALA A CA 1
ATOM 1398 C C . ALA A 1 178 ? -5.427 9.451 12.510 1.00 82.12 178 ALA A C 1
ATOM 1400 O O . ALA A 1 178 ? -4.873 10.512 12.198 1.00 82.12 178 ALA A O 1
ATOM 1401 N N . TYR A 1 179 ? -6.740 9.314 12.469 1.00 81.19 179 TYR A N 1
ATOM 1402 C CA . TYR A 1 179 ? -7.652 10.389 12.116 1.00 81.19 179 TYR A CA 1
ATOM 1403 C C . TYR A 1 179 ? -8.748 10.532 13.165 1.00 81.19 179 TYR A C 1
ATOM 1405 O O . TYR A 1 179 ? -8.946 9.660 14.006 1.00 81.19 179 TYR A O 1
ATOM 1413 N N . LYS A 1 180 ? -9.471 11.651 13.097 1.00 78.19 180 LYS A N 1
ATOM 1414 C CA . LYS A 1 180 ? -10.723 11.847 13.824 1.00 78.19 180 LYS A CA 1
ATOM 1415 C C . LYS A 1 180 ? -11.861 12.061 12.836 1.00 78.19 180 LYS A C 1
ATOM 1417 O O . LYS A 1 180 ? -11.668 12.724 11.812 1.00 78.19 180 LYS A O 1
ATOM 1422 N N . THR A 1 181 ? -13.024 11.493 13.127 1.00 73.38 181 THR A N 1
ATOM 1423 C CA . THR A 1 181 ? -14.268 11.769 12.404 1.00 73.38 181 THR A CA 1
ATOM 1424 C C . THR A 1 181 ? -14.746 13.193 12.698 1.00 73.38 181 THR A C 1
ATOM 1426 O O . THR A 1 181 ? -14.204 13.882 13.567 1.00 73.38 181 THR A O 1
ATOM 1429 N N . ILE A 1 182 ? -15.780 13.647 11.982 1.00 73.25 182 ILE A N 1
ATOM 1430 C CA . ILE A 1 182 ? -16.425 14.946 12.246 1.00 73.25 182 ILE A CA 1
ATOM 1431 C C . ILE A 1 182 ? -16.989 14.987 13.675 1.00 73.25 182 ILE A C 1
ATOM 1433 O O . ILE A 1 182 ? -16.918 16.021 14.335 1.00 73.25 182 ILE A O 1
ATOM 1437 N N . ASN A 1 183 ? -17.457 13.842 14.177 1.00 78.06 183 ASN A N 1
ATOM 1438 C CA . ASN A 1 183 ? -17.978 13.682 15.535 1.00 78.06 183 ASN A CA 1
ATOM 1439 C C . ASN A 1 183 ? -16.867 13.534 16.594 1.00 78.06 183 ASN A C 1
ATOM 1441 O O . ASN A 1 183 ? -17.158 13.384 17.776 1.00 78.06 183 ASN A O 1
ATOM 1445 N N . GLY A 1 184 ? -15.594 13.587 16.187 1.00 76.50 184 GLY A N 1
ATOM 1446 C CA . GLY A 1 184 ? -14.440 13.516 17.082 1.00 76.50 184 GLY A CA 1
ATOM 1447 C C . GLY A 1 184 ? -13.975 12.101 17.433 1.00 76.50 184 GLY A C 1
ATOM 1448 O O . GLY A 1 184 ? -13.019 11.973 18.200 1.00 76.50 184 GLY A O 1
ATOM 1449 N N . GLU A 1 185 ? -14.593 11.064 16.863 1.00 78.62 185 GLU A N 1
ATOM 1450 C CA . GLU A 1 185 ? -14.214 9.664 17.084 1.00 78.62 185 GLU A CA 1
ATOM 1451 C C . GLU A 1 185 ? -12.891 9.356 16.385 1.00 78.62 185 GLU A C 1
ATOM 1453 O O . GLU A 1 185 ? -12.700 9.691 15.215 1.00 78.62 185 GLU A O 1
ATOM 1458 N N . SER A 1 186 ? -11.964 8.722 17.096 1.00 81.12 186 SER A N 1
ATOM 1459 C CA . SER A 1 186 ? -10.677 8.328 16.529 1.00 81.12 186 SER A CA 1
ATOM 1460 C C . SER A 1 186 ? -10.849 7.133 15.592 1.00 81.12 186 SER A C 1
ATOM 1462 O O . SER A 1 186 ? -11.571 6.190 15.899 1.00 81.12 186 SER A O 1
ATOM 1464 N N . PHE A 1 187 ? -10.153 7.137 14.458 1.00 81.44 187 PHE A N 1
ATOM 1465 C CA . PHE A 1 187 ? -10.083 5.981 13.573 1.00 81.44 187 PHE A CA 1
ATOM 1466 C C . PHE A 1 187 ? -8.689 5.810 12.979 1.00 81.44 187 PHE A C 1
ATOM 1468 O O . PHE A 1 187 ? -7.948 6.781 12.812 1.00 81.44 187 PHE A O 1
ATOM 1475 N N . LEU A 1 188 ? -8.345 4.568 12.640 1.00 84.81 188 LEU A N 1
ATOM 1476 C CA . LEU A 1 188 ? -7.071 4.230 12.020 1.00 84.81 188 LEU A CA 1
ATOM 1477 C C . LEU A 1 188 ? -7.271 3.964 10.526 1.00 84.81 188 LEU A C 1
ATOM 1479 O O . LEU A 1 188 ? -8.107 3.151 10.128 1.00 84.81 188 LEU A O 1
ATOM 1483 N N . SER A 1 189 ? -6.489 4.645 9.699 1.00 89.31 189 SER A N 1
ATOM 1484 C CA . SER A 1 189 ? -6.245 4.243 8.319 1.00 89.31 189 SER A CA 1
ATOM 1485 C C . SER A 1 189 ? -4.872 3.612 8.249 1.00 89.31 189 SER A C 1
ATOM 1487 O O . SER A 1 189 ? -3.942 4.096 8.887 1.00 89.31 189 SER A O 1
ATOM 1489 N N . TRP A 1 190 ? -4.725 2.567 7.456 1.00 92.12 190 TRP A N 1
ATOM 1490 C CA . TRP A 1 190 ? -3.437 1.925 7.281 1.00 92.12 190 TRP A CA 1
ATOM 1491 C C . TRP A 1 190 ? -3.306 1.361 5.879 1.00 92.12 190 TRP A C 1
ATOM 1493 O O . TRP A 1 190 ? -4.296 1.137 5.180 1.00 92.12 190 TRP A O 1
ATOM 1503 N N . ALA A 1 191 ? -2.067 1.156 5.470 1.00 94.81 191 ALA A N 1
ATOM 1504 C CA . ALA A 1 191 ? -1.738 0.426 4.272 1.00 94.81 191 ALA A CA 1
ATOM 1505 C C . ALA A 1 191 ? -0.463 -0.375 4.485 1.00 94.81 191 ALA A C 1
ATOM 1507 O O . ALA A 1 191 ? 0.407 0.036 5.242 1.00 94.81 191 ALA A O 1
ATOM 1508 N N . ILE A 1 192 ? -0.349 -1.504 3.808 1.00 96.06 192 ILE A N 1
ATOM 1509 C CA . ILE A 1 192 ? 0.824 -2.367 3.841 1.00 96.06 192 ILE A CA 1
ATOM 1510 C C . ILE A 1 192 ? 1.131 -2.833 2.428 1.00 96.06 192 ILE A C 1
ATOM 1512 O O . ILE A 1 192 ? 0.206 -3.055 1.644 1.00 96.06 192 ILE A O 1
ATOM 1516 N N . GLY A 1 193 ? 2.405 -2.971 2.091 1.00 95.75 193 GLY A N 1
ATOM 1517 C CA . GLY A 1 193 ? 2.783 -3.483 0.791 1.00 95.75 193 GLY A CA 1
ATOM 1518 C C . GLY A 1 193 ? 4.186 -4.051 0.704 1.00 95.75 193 GLY A C 1
ATOM 1519 O O . GLY A 1 193 ? 5.045 -3.821 1.558 1.00 95.75 193 GLY A O 1
ATOM 1520 N N . ASP A 1 194 ? 4.392 -4.802 -0.366 1.00 96.25 194 ASP A N 1
ATOM 1521 C CA . ASP A 1 194 ? 5.635 -5.464 -0.737 1.00 96.25 194 ASP A CA 1
ATOM 1522 C C . ASP A 1 194 ? 5.861 -5.365 -2.255 1.00 96.25 194 ASP A C 1
ATOM 1524 O O . ASP A 1 194 ? 4.974 -4.955 -2.998 1.00 96.25 194 ASP A O 1
ATOM 1528 N N . ALA A 1 195 ? 7.058 -5.725 -2.721 1.00 94.94 195 ALA A N 1
ATOM 1529 C CA . ALA A 1 195 ? 7.418 -5.726 -4.146 1.00 94.94 195 ALA A CA 1
ATOM 1530 C C . ALA A 1 195 ? 7.667 -7.145 -4.690 1.00 94.94 195 ALA A C 1
ATOM 1532 O O . ALA A 1 195 ? 8.485 -7.341 -5.588 1.00 94.94 195 ALA A O 1
ATOM 1533 N N . GLY A 1 196 ? 7.007 -8.129 -4.089 1.00 95.12 196 GLY A N 1
ATOM 1534 C CA . GLY A 1 196 ? 7.217 -9.550 -4.277 1.00 95.12 196 GLY A CA 1
ATOM 1535 C C . GLY A 1 196 ? 6.450 -10.210 -5.421 1.00 95.12 196 GLY A C 1
ATOM 1536 O O . GLY A 1 196 ? 6.020 -9.583 -6.391 1.00 95.12 196 GLY A O 1
ATOM 1537 N N . ILE A 1 197 ? 6.266 -11.522 -5.283 1.00 94.50 197 ILE A N 1
ATOM 1538 C CA . ILE A 1 197 ? 5.640 -12.402 -6.280 1.00 94.50 197 ILE A CA 1
ATOM 1539 C C . ILE A 1 197 ? 4.112 -12.295 -6.331 1.00 94.50 197 ILE A C 1
ATOM 1541 O O . ILE A 1 197 ? 3.498 -12.875 -7.223 1.00 94.50 197 ILE A O 1
ATOM 1545 N N . GLY A 1 198 ? 3.488 -11.555 -5.414 1.00 93.94 198 GLY A N 1
ATOM 1546 C CA . GLY A 1 198 ? 2.043 -11.334 -5.387 1.00 93.94 198 GLY A CA 1
ATOM 1547 C C . GLY A 1 198 ? 1.205 -12.558 -4.987 1.00 93.94 198 GLY A C 1
ATOM 1548 O O . GLY A 1 198 ? 1.680 -13.690 -4.896 1.00 93.94 198 GLY A O 1
ATOM 1549 N N . ILE A 1 199 ? -0.088 -12.320 -4.755 1.00 93.56 199 ILE A N 1
ATOM 1550 C CA . ILE A 1 199 ? -1.039 -13.301 -4.204 1.00 93.56 199 ILE A CA 1
ATOM 1551 C C . ILE A 1 199 ? -1.192 -14.510 -5.129 1.00 93.56 199 ILE A C 1
ATOM 1553 O O . ILE A 1 199 ? -1.191 -15.649 -4.666 1.00 93.56 199 ILE A O 1
ATOM 1557 N N . ARG A 1 200 ? -1.330 -14.281 -6.441 1.00 93.00 200 ARG A N 1
ATOM 1558 C CA . ARG A 1 200 ? -1.553 -15.363 -7.405 1.00 93.00 200 ARG A CA 1
ATOM 1559 C C . ARG A 1 200 ? -0.384 -16.341 -7.436 1.00 93.00 200 ARG A C 1
ATOM 1561 O O . ARG A 1 200 ? -0.617 -17.541 -7.312 1.00 93.00 200 ARG A O 1
ATOM 1568 N N . GLN A 1 201 ? 0.843 -15.845 -7.591 1.00 92.69 201 GLN A N 1
ATOM 1569 C CA . GLN A 1 201 ? 2.015 -16.719 -7.641 1.00 92.69 201 GLN A CA 1
ATOM 1570 C C . GLN A 1 201 ? 2.243 -17.403 -6.291 1.00 92.69 201 GLN A C 1
ATOM 1572 O O . GLN A 1 201 ? 2.457 -18.607 -6.265 1.00 92.69 201 GLN A O 1
ATOM 1577 N N . SER A 1 202 ? 2.082 -16.682 -5.175 1.00 92.38 202 SER A N 1
ATOM 1578 C CA . SER A 1 202 ? 2.177 -17.258 -3.827 1.00 92.38 202 SER A CA 1
ATOM 1579 C C . SER A 1 202 ? 1.232 -18.453 -3.620 1.00 92.38 202 SER A C 1
ATOM 1581 O O . SER A 1 202 ? 1.629 -19.471 -3.050 1.00 92.38 202 SER A O 1
ATOM 1583 N N . LEU A 1 203 ? -0.008 -18.370 -4.113 1.00 90.56 203 LEU A N 1
ATOM 1584 C CA . LEU A 1 203 ? -0.971 -19.470 -4.026 1.00 90.56 203 LEU A CA 1
ATOM 1585 C C . LEU A 1 203 ? -0.592 -20.656 -4.922 1.00 90.56 203 LEU A C 1
ATOM 1587 O O . LEU A 1 203 ? -0.726 -21.801 -4.488 1.00 90.56 203 LEU A O 1
ATOM 1591 N N . ILE A 1 204 ? -0.101 -20.397 -6.139 1.00 90.38 204 ILE A N 1
ATOM 1592 C CA . ILE A 1 204 ? 0.401 -21.443 -7.048 1.00 90.38 204 ILE A CA 1
ATOM 1593 C C . ILE A 1 204 ? 1.580 -22.180 -6.402 1.00 90.38 204 ILE A C 1
ATOM 1595 O O . ILE A 1 204 ? 1.575 -23.411 -6.357 1.00 90.38 204 ILE A O 1
ATOM 1599 N N . ASP A 1 205 ? 2.539 -21.440 -5.841 1.00 89.62 205 ASP A N 1
ATOM 1600 C CA . ASP A 1 205 ? 3.711 -21.988 -5.146 1.00 89.62 205 ASP A CA 1
ATOM 1601 C C . ASP A 1 205 ? 3.304 -22.784 -3.893 1.00 89.62 205 ASP A C 1
ATOM 1603 O O . ASP A 1 205 ? 3.943 -23.772 -3.537 1.00 89.62 205 ASP A O 1
ATOM 1607 N N . SER A 1 206 ? 2.180 -22.412 -3.271 1.00 86.00 206 SER A N 1
ATOM 1608 C CA . SER A 1 20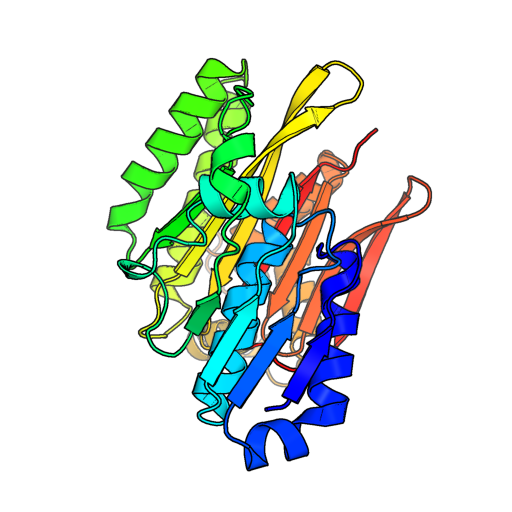6 ? 1.552 -23.137 -2.158 1.00 86.00 206 SER A CA 1
ATOM 1609 C C . SER A 1 206 ? 0.696 -24.337 -2.603 1.00 86.00 206 SER A C 1
ATOM 1611 O O . SER A 1 206 ? -0.024 -24.918 -1.788 1.00 86.00 206 SER A O 1
ATOM 1613 N N . GLY A 1 207 ? 0.731 -24.707 -3.889 1.00 84.94 207 GLY A N 1
ATOM 1614 C CA . GLY A 1 207 ? 0.063 -25.890 -4.438 1.00 84.94 207 GLY A CA 1
ATOM 1615 C C . GLY A 1 207 ? -1.408 -25.704 -4.822 1.00 84.94 207 GLY A C 1
ATOM 1616 O O . GLY A 1 207 ? -2.067 -26.688 -5.154 1.00 84.94 207 GLY A O 1
ATOM 1617 N N . VAL A 1 208 ? -1.941 -24.478 -4.819 1.00 84.31 208 VAL A N 1
ATOM 1618 C CA . VAL A 1 208 ? -3.339 -24.216 -5.194 1.00 84.31 208 VAL A CA 1
ATOM 1619 C C . VAL A 1 208 ? -3.507 -24.266 -6.717 1.00 84.31 208 VAL A C 1
ATOM 1621 O O . VAL A 1 208 ? -3.178 -23.316 -7.425 1.00 84.31 208 VAL A O 1
ATOM 1624 N N . GLN A 1 209 ? -4.062 -25.367 -7.230 1.00 80.31 209 GLN A N 1
ATOM 1625 C CA . GLN A 1 209 ? -4.259 -25.577 -8.674 1.00 80.31 209 GLN A CA 1
ATOM 1626 C C . GLN A 1 209 ? -5.577 -24.988 -9.212 1.00 80.31 209 GLN A C 1
ATOM 1628 O O . GLN A 1 209 ? -5.671 -24.645 -10.388 1.00 80.31 209 GLN A O 1
ATOM 1633 N N . ASP A 1 210 ? -6.583 -24.788 -8.357 1.00 83.56 210 ASP A N 1
ATOM 1634 C CA . ASP A 1 210 ? -7.928 -24.316 -8.743 1.00 83.56 210 ASP A CA 1
ATOM 1635 C C . ASP A 1 210 ? -7.974 -22.877 -9.292 1.00 83.56 210 ASP A C 1
ATOM 1637 O O . ASP A 1 210 ? -9.003 -22.428 -9.807 1.00 83.56 210 ASP A O 1
ATOM 1641 N N . ILE A 1 211 ? -6.873 -22.134 -9.159 1.00 86.31 211 ILE A N 1
ATOM 1642 C CA . ILE A 1 211 ? -6.723 -20.762 -9.660 1.00 86.31 211 ILE A CA 1
ATOM 1643 C C . ILE A 1 211 ? -5.897 -20.689 -10.949 1.00 86.31 211 ILE A C 1
ATOM 1645 O O . ILE A 1 211 ? -5.660 -19.597 -11.471 1.00 86.31 211 ILE A O 1
ATOM 1649 N N . VAL A 1 212 ? -5.425 -21.827 -11.468 1.00 82.38 212 VAL A N 1
ATOM 1650 C CA . VAL A 1 212 ? -4.669 -21.866 -12.723 1.00 82.38 212 VAL A CA 1
ATOM 1651 C C . VAL A 1 212 ? -5.552 -21.322 -13.850 1.00 82.38 212 VAL A C 1
ATOM 1653 O O . VAL A 1 212 ? -6.683 -21.755 -14.058 1.00 82.38 212 VAL A O 1
ATOM 1656 N N . GLY A 1 213 ? -5.032 -20.323 -14.566 1.00 85.75 213 GLY A N 1
ATOM 1657 C CA . GLY A 1 213 ? -5.761 -19.603 -15.614 1.00 85.75 213 GLY A CA 1
ATOM 1658 C C . GLY A 1 213 ? -6.642 -18.450 -15.121 1.00 85.75 213 GLY A C 1
ATOM 1659 O O . GLY A 1 213 ? -7.353 -17.858 -15.928 1.00 85.75 213 GLY A O 1
ATOM 1660 N N . TYR A 1 214 ? -6.630 -18.116 -13.826 1.00 92.25 214 TYR A N 1
ATOM 1661 C CA . TYR A 1 214 ? -7.282 -16.902 -13.334 1.00 92.25 214 TYR A CA 1
ATOM 1662 C C . TYR A 1 214 ? -6.335 -15.709 -13.454 1.00 92.25 214 TYR A C 1
ATOM 1664 O O . TYR A 1 214 ? -5.169 -15.797 -13.076 1.00 92.25 214 TYR A O 1
ATOM 1672 N N . ASP A 1 215 ? -6.867 -14.587 -13.927 1.00 91.31 215 ASP A N 1
ATOM 1673 C CA . ASP A 1 215 ? -6.198 -13.288 -13.879 1.00 91.31 215 ASP A CA 1
ATOM 1674 C C . ASP A 1 215 ? -6.123 -12.778 -12.424 1.00 91.31 215 ASP A C 1
ATOM 1676 O O . ASP A 1 215 ? -6.888 -13.223 -11.558 1.00 91.31 215 ASP A O 1
ATOM 1680 N N . ASP A 1 216 ? -5.207 -11.848 -12.140 1.00 92.56 216 ASP A N 1
ATOM 1681 C CA . ASP A 1 216 ? -4.904 -11.397 -10.775 1.00 92.56 216 ASP A CA 1
ATOM 1682 C C . ASP A 1 216 ? -6.140 -10.841 -10.055 1.00 92.56 216 ASP A C 1
ATOM 1684 O O . ASP A 1 216 ? -6.423 -11.230 -8.922 1.00 92.56 216 ASP A O 1
ATOM 1688 N N . GLU A 1 217 ? -6.945 -10.006 -10.718 1.00 90.75 217 GLU A N 1
ATOM 1689 C CA . GLU A 1 217 ? -8.165 -9.436 -10.141 1.00 90.75 217 GLU A CA 1
ATOM 1690 C C . GLU A 1 217 ? -9.178 -10.515 -9.732 1.00 90.75 217 GLU A C 1
ATOM 1692 O O . GLU A 1 217 ? -9.792 -10.439 -8.660 1.00 90.75 217 GLU A O 1
ATOM 1697 N N . ARG A 1 218 ? -9.278 -11.585 -10.531 1.00 91.00 218 ARG A N 1
ATOM 1698 C CA . ARG A 1 218 ? -10.154 -12.720 -10.247 1.00 91.00 218 ARG A CA 1
ATOM 1699 C C . ARG A 1 218 ? -9.633 -13.510 -9.056 1.00 91.00 218 ARG A C 1
ATOM 1701 O O . ARG A 1 218 ? -10.437 -13.875 -8.199 1.00 91.00 218 ARG A O 1
ATOM 1708 N N . VAL A 1 219 ? -8.326 -13.772 -8.984 1.00 92.25 219 VAL A N 1
ATOM 1709 C CA . VAL A 1 219 ? -7.713 -14.458 -7.835 1.00 92.25 219 VAL A CA 1
ATOM 1710 C C . VAL A 1 219 ? -7.970 -13.670 -6.556 1.00 92.25 219 VAL A C 1
ATOM 1712 O O . VAL A 1 219 ? -8.493 -14.228 -5.591 1.00 92.25 219 VAL A O 1
ATOM 1715 N N . ILE A 1 220 ? -7.687 -12.366 -6.567 1.00 92.31 220 ILE A N 1
ATOM 1716 C CA . ILE A 1 220 ? -7.894 -11.480 -5.420 1.00 92.31 220 ILE A CA 1
ATOM 1717 C C . ILE A 1 220 ? -9.365 -11.531 -4.974 1.00 92.31 220 ILE A C 1
ATOM 1719 O O . ILE A 1 220 ? -9.656 -11.785 -3.802 1.00 92.31 220 ILE A O 1
ATOM 1723 N N . ARG A 1 221 ? -10.314 -11.374 -5.906 1.00 90.81 221 ARG A N 1
ATOM 1724 C CA . ARG A 1 221 ? -11.752 -11.459 -5.615 1.00 90.81 221 ARG A CA 1
ATOM 1725 C C . ARG A 1 221 ? -12.135 -12.790 -4.973 1.00 90.81 221 ARG A C 1
ATOM 1727 O O . ARG A 1 221 ? -12.904 -12.808 -4.010 1.00 90.81 221 ARG A O 1
ATOM 1734 N N . GLU A 1 222 ? -11.653 -13.906 -5.508 1.00 88.94 222 GLU A N 1
ATOM 1735 C CA . GLU A 1 222 ? -11.971 -15.240 -4.998 1.00 88.94 222 GLU A CA 1
ATOM 1736 C C . GLU A 1 222 ? -11.425 -15.445 -3.579 1.00 88.94 222 GLU A C 1
ATOM 1738 O O . GLU A 1 222 ? -12.183 -15.823 -2.686 1.00 88.94 222 GLU A O 1
ATOM 1743 N N . VAL A 1 223 ? -10.158 -15.101 -3.343 1.00 87.88 223 VAL A N 1
ATOM 1744 C CA . VAL A 1 223 ? -9.499 -15.198 -2.030 1.00 87.88 223 VAL A CA 1
ATOM 1745 C C . VAL A 1 223 ? -10.227 -14.366 -0.980 1.00 87.88 223 VAL A C 1
ATOM 1747 O O . VAL A 1 223 ? -10.488 -14.829 0.130 1.00 87.88 223 VAL A O 1
ATOM 1750 N N . ILE A 1 224 ? -10.610 -13.144 -1.335 1.00 86.25 224 ILE A N 1
ATOM 1751 C CA . ILE A 1 224 ? -11.265 -12.229 -0.407 1.00 86.25 224 ILE A CA 1
ATOM 1752 C C . ILE A 1 224 ? -12.709 -12.654 -0.110 1.00 86.25 224 ILE A C 1
ATOM 1754 O O . ILE A 1 224 ? -13.163 -12.584 1.032 1.00 86.25 224 ILE A O 1
ATOM 1758 N N . THR A 1 225 ? -13.462 -13.077 -1.128 1.00 80.81 225 THR A N 1
ATOM 1759 C CA . THR A 1 225 ? -14.894 -13.376 -0.958 1.00 80.81 225 THR A CA 1
ATOM 1760 C C . THR A 1 225 ? -15.156 -14.769 -0.401 1.00 80.81 225 THR A C 1
ATOM 1762 O O . THR A 1 225 ? -16.157 -14.959 0.292 1.00 80.81 225 THR A O 1
ATOM 1765 N N . LYS A 1 226 ? -14.283 -15.738 -0.692 1.00 79.19 226 LYS A N 1
ATOM 1766 C CA . LYS A 1 226 ? -14.482 -17.153 -0.345 1.00 79.19 226 LYS A CA 1
ATOM 1767 C C . LYS A 1 226 ? -13.463 -1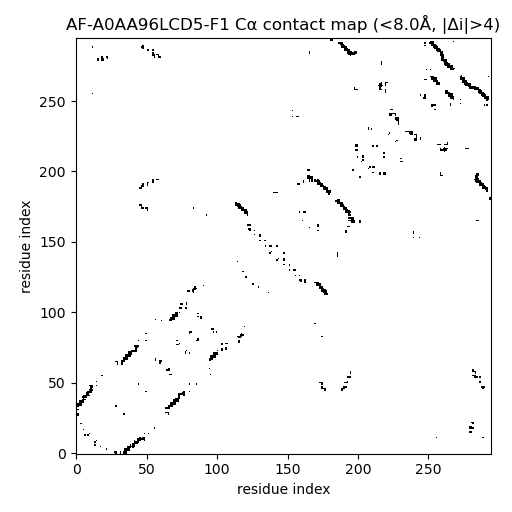7.686 0.666 1.00 79.19 226 LYS A C 1
ATOM 1769 O O . LYS A 1 226 ? -13.755 -18.698 1.293 1.00 79.19 226 LYS A O 1
ATOM 1774 N N . GLY A 1 227 ? -12.341 -16.994 0.873 1.00 78.12 227 GLY A N 1
ATOM 1775 C CA . GLY A 1 227 ? -11.237 -17.453 1.720 1.00 78.12 227 GLY A CA 1
ATOM 1776 C C . GLY A 1 227 ? -10.326 -18.463 1.014 1.00 78.12 227 GLY A C 1
ATOM 1777 O O . GLY A 1 227 ? -10.742 -19.130 0.066 1.00 78.12 227 GLY A O 1
ATOM 1778 N N . ILE A 1 228 ? -9.081 -18.593 1.492 1.00 65.44 228 ILE A N 1
ATOM 1779 C CA . ILE A 1 228 ? -8.102 -19.557 0.947 1.00 65.44 228 ILE A CA 1
ATOM 1780 C C . ILE A 1 228 ? -8.442 -20.992 1.370 1.00 65.44 228 ILE A C 1
ATOM 1782 O O . ILE A 1 228 ? -8.153 -21.928 0.639 1.00 65.44 228 ILE A O 1
ATOM 1786 N N . SER A 1 229 ? -9.160 -21.171 2.482 1.00 59.56 229 SER A N 1
ATOM 1787 C CA . SER A 1 229 ? -9.670 -22.475 2.941 1.00 59.56 229 SER A CA 1
ATOM 1788 C C . SER A 1 229 ? -10.646 -23.149 1.967 1.00 59.56 229 SER A C 1
ATOM 1790 O O . SER A 1 229 ? -10.957 -24.324 2.114 1.00 59.56 229 SER A O 1
ATOM 1792 N N . ARG A 1 230 ? -11.141 -22.434 0.949 1.00 57.41 230 ARG A N 1
ATOM 1793 C CA . ARG A 1 230 ? -11.857 -23.058 -0.172 1.00 57.41 230 ARG A CA 1
ATOM 1794 C C . ARG A 1 230 ? -10.915 -23.832 -1.107 1.00 57.41 230 ARG A C 1
ATOM 1796 O O . ARG A 1 230 ? -11.367 -24.730 -1.805 1.00 57.41 230 ARG A O 1
ATOM 1803 N N . PHE A 1 231 ? -9.651 -23.435 -1.146 1.00 57.12 231 PHE A N 1
ATOM 1804 C CA . PHE A 1 231 ? -8.628 -23.899 -2.076 1.00 57.12 231 PHE A CA 1
ATOM 1805 C C . PHE A 1 231 ? -7.621 -24.873 -1.446 1.00 57.12 231 PHE A C 1
ATOM 1807 O O . PHE A 1 231 ? -6.790 -25.434 -2.154 1.00 57.12 231 PHE A O 1
ATOM 1814 N N . GLN A 1 232 ? -7.677 -25.056 -0.125 1.00 58.75 232 GLN A N 1
ATOM 1815 C CA . GLN A 1 232 ? -6.849 -25.988 0.639 1.00 58.75 232 GLN A CA 1
ATOM 1816 C C . GLN A 1 232 ? -7.721 -26.705 1.678 1.00 58.75 232 GLN A C 1
ATOM 1818 O O . GLN A 1 232 ? -8.597 -26.083 2.274 1.00 58.75 232 GLN A O 1
ATOM 1823 N N . ASP A 1 233 ? -7.448 -27.984 1.951 1.00 50.34 233 ASP A N 1
ATOM 1824 C CA . ASP A 1 233 ? -8.184 -28.796 2.941 1.00 50.34 233 ASP A CA 1
ATOM 1825 C C . ASP A 1 233 ? -7.963 -28.358 4.407 1.00 50.34 233 ASP A C 1
ATOM 1827 O O . ASP A 1 233 ? -8.529 -28.938 5.340 1.00 50.34 233 ASP A O 1
ATOM 1831 N N . ASP A 1 234 ? -7.165 -27.314 4.636 1.00 47.53 234 ASP A N 1
ATOM 1832 C CA . ASP A 1 234 ? -6.792 -26.849 5.964 1.00 47.53 234 ASP A CA 1
ATOM 1833 C C . ASP A 1 234 ? -7.707 -25.706 6.448 1.00 47.53 234 ASP A C 1
ATOM 1835 O O . ASP A 1 234 ? -7.606 -24.547 6.040 1.00 47.53 234 ASP A O 1
ATOM 1839 N N . LYS A 1 235 ? -8.641 -26.031 7.352 1.00 44.91 235 LYS A N 1
ATOM 1840 C CA . LYS A 1 235 ? -9.689 -25.108 7.842 1.00 44.91 235 LYS A CA 1
ATOM 1841 C C . LYS A 1 235 ? -9.168 -23.970 8.731 1.00 44.91 235 LYS A C 1
ATOM 1843 O O . LYS A 1 235 ? -9.939 -23.068 9.071 1.00 44.91 235 LYS A O 1
ATOM 1848 N N . THR A 1 236 ? -7.901 -24.011 9.143 1.00 41.50 236 THR A N 1
ATOM 1849 C CA . THR A 1 236 ? -7.351 -23.115 10.175 1.00 41.50 236 THR A CA 1
ATOM 1850 C C . THR A 1 236 ? -6.451 -21.999 9.640 1.00 41.50 236 THR A C 1
ATOM 1852 O O . THR A 1 236 ? -6.268 -20.999 10.335 1.00 41.50 236 THR A O 1
ATOM 1855 N N . ARG A 1 237 ? -5.958 -22.096 8.397 1.00 51.28 237 ARG A N 1
ATOM 1856 C CA . ARG A 1 237 ? -5.047 -21.118 7.773 1.00 51.28 237 ARG A CA 1
ATOM 1857 C C . ARG A 1 237 ? -5.692 -20.415 6.567 1.00 51.28 237 ARG A C 1
ATOM 1859 O O . ARG A 1 237 ? -6.608 -20.936 5.940 1.00 51.28 237 ARG A O 1
ATOM 1866 N N . GLY A 1 238 ? -5.261 -19.182 6.278 1.00 60.47 238 GLY A N 1
ATOM 1867 C CA . GLY A 1 238 ? -5.630 -18.475 5.039 1.00 60.47 238 GLY A CA 1
ATOM 1868 C C . GLY A 1 238 ? -6.962 -17.699 5.029 1.00 60.47 238 GLY A C 1
ATOM 1869 O O . GLY A 1 238 ? -7.546 -17.465 3.969 1.00 60.47 238 GLY A O 1
ATOM 1870 N N . ASN A 1 239 ? -7.464 -17.265 6.191 1.00 70.44 239 ASN A N 1
ATOM 1871 C CA . ASN A 1 239 ? -8.708 -16.480 6.278 1.00 70.44 239 ASN A CA 1
ATOM 1872 C C . ASN A 1 239 ? -8.502 -14.960 6.432 1.00 70.44 239 ASN A C 1
ATOM 1874 O O . ASN A 1 239 ? -9.496 -14.232 6.372 1.00 70.44 239 ASN A O 1
ATOM 1878 N N . GLY A 1 240 ? -7.267 -14.470 6.594 1.00 81.12 240 GLY A N 1
ATOM 1879 C CA . GLY A 1 240 ? -6.989 -13.072 6.958 1.00 81.12 240 GLY A CA 1
ATOM 1880 C C . GLY A 1 240 ? -7.598 -12.040 6.004 1.00 81.12 240 GLY A C 1
ATOM 1881 O O . GLY A 1 240 ? -8.376 -11.186 6.426 1.00 81.12 240 GLY A O 1
ATOM 1882 N N . LEU A 1 241 ? -7.386 -12.192 4.691 1.00 85.56 241 LEU A N 1
ATOM 1883 C CA . LEU A 1 241 ? -7.961 -11.284 3.683 1.00 85.56 241 LEU A CA 1
ATOM 1884 C C . 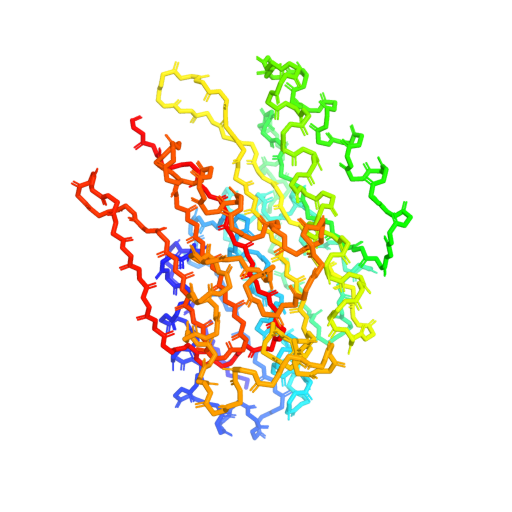LEU A 1 241 ? -9.499 -11.314 3.653 1.00 85.56 241 LEU A C 1
ATOM 1886 O O . LEU A 1 241 ? -10.148 -10.278 3.501 1.00 85.56 241 LEU A O 1
ATOM 1890 N N . SER A 1 242 ? -10.106 -12.488 3.856 1.00 87.19 242 SER A N 1
ATOM 1891 C CA . SER A 1 242 ? -11.569 -12.614 3.905 1.00 87.19 242 SER A CA 1
ATOM 1892 C C . SER A 1 242 ? -12.173 -11.981 5.164 1.00 87.19 242 SER A C 1
ATOM 1894 O O . SER A 1 242 ? -13.245 -11.372 5.109 1.00 87.19 242 SER A O 1
ATOM 1896 N N . ARG A 1 243 ? -11.478 -12.082 6.307 1.00 86.88 243 ARG A N 1
ATOM 1897 C CA . ARG A 1 243 ? -11.862 -11.428 7.565 1.00 86.88 243 ARG A CA 1
ATOM 1898 C C . ARG A 1 243 ? -11.736 -9.915 7.437 1.00 86.88 243 ARG A C 1
ATOM 1900 O O . ARG A 1 243 ? -12.672 -9.213 7.814 1.00 86.88 243 ARG A O 1
ATOM 1907 N N . LEU A 1 244 ? -10.647 -9.433 6.836 1.00 86.81 244 LEU A N 1
ATOM 1908 C CA . LEU A 1 244 ? -10.426 -8.016 6.558 1.00 86.81 244 LEU A CA 1
ATOM 1909 C C . LEU A 1 244 ? -11.549 -7.432 5.691 1.00 86.81 244 LEU A C 1
ATOM 1911 O O . LEU A 1 244 ? -12.105 -6.382 6.007 1.00 86.81 244 LEU A O 1
ATOM 1915 N N . TYR A 1 245 ? -11.959 -8.144 4.643 1.00 88.56 245 TYR A N 1
ATOM 1916 C CA . TYR A 1 245 ? -13.072 -7.722 3.796 1.00 88.56 245 TYR A CA 1
ATOM 1917 C C . TYR A 1 245 ? -14.416 -7.703 4.520 1.00 88.56 245 TYR A C 1
ATOM 1919 O O . TYR A 1 245 ? -15.151 -6.721 4.418 1.00 88.56 245 TYR A O 1
ATOM 1927 N N . LYS A 1 246 ? -14.728 -8.728 5.321 1.00 87.88 246 LYS A N 1
ATOM 1928 C CA . LYS A 1 246 ? -15.938 -8.724 6.162 1.00 87.88 246 LYS A CA 1
ATOM 1929 C C . LYS A 1 246 ? -15.924 -7.568 7.168 1.00 87.88 246 LYS A C 1
ATOM 1931 O O . LYS A 1 246 ? -16.955 -6.926 7.370 1.00 87.88 246 LYS A O 1
ATOM 1936 N N . ALA A 1 247 ? -14.769 -7.271 7.765 1.00 84.88 247 ALA A N 1
ATOM 1937 C CA . ALA A 1 247 ? -14.597 -6.136 8.667 1.00 84.88 247 ALA A CA 1
ATOM 1938 C C . ALA A 1 247 ? -14.816 -4.800 7.942 1.00 84.88 247 ALA A C 1
ATOM 1940 O O . ALA A 1 247 ? -15.543 -3.945 8.451 1.00 84.88 247 ALA A O 1
ATOM 1941 N N . ALA A 1 248 ? -14.274 -4.648 6.730 1.00 87.12 248 ALA A N 1
ATOM 1942 C CA . ALA A 1 248 ? -14.490 -3.468 5.899 1.00 87.12 248 ALA A CA 1
ATOM 1943 C C . ALA A 1 248 ? -15.974 -3.272 5.557 1.00 87.12 248 ALA A C 1
ATOM 1945 O O . ALA A 1 248 ? -16.499 -2.172 5.713 1.00 87.12 248 ALA A O 1
ATOM 1946 N N . GLN A 1 249 ? -16.690 -4.338 5.185 1.00 86.94 249 GLN A N 1
ATOM 1947 C CA . GLN A 1 249 ? -18.135 -4.267 4.942 1.00 86.94 249 GLN A CA 1
ATOM 1948 C C . GLN A 1 249 ? -18.910 -3.855 6.199 1.00 86.94 249 GLN A C 1
ATOM 1950 O O . GLN A 1 249 ? -19.724 -2.934 6.138 1.00 86.94 249 GLN A O 1
ATOM 1955 N N . LYS A 1 250 ? -18.636 -4.502 7.342 1.00 85.62 250 LYS A N 1
ATOM 1956 C CA . LYS A 1 250 ? -19.308 -4.221 8.623 1.00 85.62 250 LYS A CA 1
ATOM 1957 C C . LYS A 1 250 ? -19.118 -2.766 9.051 1.00 85.62 250 LYS A C 1
ATOM 1959 O O . LYS A 1 250 ? -20.057 -2.148 9.539 1.00 85.62 250 LYS A O 1
ATOM 1964 N N . ARG A 1 251 ? -17.913 -2.225 8.861 1.00 79.94 251 ARG A N 1
ATOM 1965 C CA . ARG A 1 251 ? -17.545 -0.869 9.287 1.00 79.94 251 ARG A CA 1
ATOM 1966 C C . ARG A 1 251 ? -17.741 0.197 8.204 1.00 79.94 251 ARG A C 1
ATOM 1968 O O . ARG A 1 251 ? -17.373 1.341 8.433 1.00 79.94 251 ARG A O 1
ATOM 1975 N N . ARG A 1 252 ? -18.286 -0.159 7.030 1.00 84.25 252 ARG A N 1
ATOM 1976 C CA . ARG A 1 252 ? -18.353 0.726 5.847 1.00 84.25 252 ARG A CA 1
ATOM 1977 C C . ARG A 1 252 ? -16.995 1.395 5.575 1.00 84.25 252 ARG A C 1
ATOM 1979 O O . ARG A 1 252 ? -16.902 2.601 5.368 1.00 84.25 252 ARG A O 1
ATOM 1986 N N . ALA A 1 253 ? -15.929 0.605 5.618 1.00 86.19 253 ALA A N 1
ATOM 1987 C CA . ALA A 1 253 ? -14.589 1.055 5.285 1.00 86.19 253 ALA A CA 1
ATOM 1988 C C . ALA A 1 253 ? -14.322 0.872 3.788 1.00 86.19 253 ALA A C 1
ATOM 1990 O O . ALA A 1 253 ? -14.828 -0.058 3.154 1.00 86.19 253 ALA A O 1
ATOM 1991 N N . MET A 1 254 ? -13.479 1.739 3.242 1.00 90.44 254 MET A N 1
ATOM 1992 C CA . MET A 1 254 ? -12.791 1.473 1.993 1.00 90.44 254 MET A CA 1
ATOM 1993 C C . MET A 1 254 ? -11.692 0.436 2.235 1.00 90.44 254 MET A C 1
ATOM 1995 O O . MET A 1 254 ? -10.940 0.532 3.205 1.00 90.44 254 MET A O 1
ATOM 1999 N N . LEU A 1 255 ? -11.605 -0.544 1.344 1.00 92.00 255 LEU A N 1
ATOM 2000 C CA . LEU A 1 255 ? -10.586 -1.590 1.353 1.00 92.00 255 LEU A CA 1
ATOM 2001 C C . LEU A 1 255 ? -10.110 -1.793 -0.071 1.00 92.00 255 LEU A C 1
ATOM 2003 O O . LEU A 1 255 ? -10.939 -2.046 -0.934 1.00 92.00 255 LEU A O 1
ATOM 2007 N N . PHE A 1 256 ? -8.815 -1.718 -0.326 1.00 92.06 256 PHE A N 1
ATOM 2008 C CA . PHE A 1 256 ? -8.263 -2.013 -1.641 1.00 92.06 256 PHE A CA 1
ATOM 2009 C C . PHE A 1 256 ? -7.140 -3.012 -1.480 1.00 92.06 256 PHE A C 1
ATOM 2011 O O . PHE A 1 256 ? -6.290 -2.856 -0.611 1.00 92.06 256 PHE A O 1
ATOM 2018 N N . ILE A 1 257 ? -7.178 -4.051 -2.300 1.00 93.75 257 ILE A N 1
ATOM 2019 C CA . ILE A 1 257 ? -6.149 -5.070 -2.389 1.00 93.75 257 ILE A CA 1
ATOM 2020 C C . ILE A 1 257 ? -5.710 -5.077 -3.840 1.00 93.75 257 ILE A C 1
ATOM 2022 O O . ILE A 1 257 ? -6.482 -5.403 -4.745 1.00 93.75 257 ILE A O 1
ATOM 2026 N N . GLN A 1 258 ? -4.472 -4.666 -4.043 1.00 93.31 258 GLN A N 1
ATOM 2027 C CA . GLN A 1 258 ? -3.790 -4.774 -5.307 1.00 93.31 258 GLN A CA 1
ATOM 2028 C C . GLN A 1 258 ? -2.770 -5.892 -5.214 1.00 93.31 258 GLN A C 1
ATOM 2030 O O . GLN A 1 258 ? -2.033 -5.969 -4.236 1.00 93.31 258 GLN A O 1
ATOM 2035 N N . SER A 1 259 ? -2.691 -6.727 -6.236 1.00 94.25 259 SER A N 1
ATOM 2036 C CA . SER A 1 259 ? -1.554 -7.613 -6.412 1.00 94.25 259 SER A CA 1
ATOM 2037 C C . SER A 1 259 ? -1.228 -7.721 -7.888 1.00 94.25 259 SER A C 1
ATOM 2039 O O . SER A 1 259 ? -2.109 -8.034 -8.691 1.00 94.25 259 SER A O 1
ATOM 2041 N N . HIS A 1 260 ? 0.020 -7.404 -8.234 1.00 92.25 260 HIS A N 1
ATOM 2042 C CA . HIS A 1 260 ? 0.441 -7.155 -9.614 1.00 92.25 260 HIS A CA 1
ATOM 2043 C C . HIS A 1 260 ? -0.542 -6.244 -10.357 1.00 92.25 260 HIS A C 1
ATOM 2045 O O . HIS A 1 260 ? -0.874 -5.155 -9.881 1.00 92.25 260 HIS A O 1
ATOM 2051 N N . ALA A 1 261 ? -1.043 -6.703 -11.506 1.00 91.75 261 ALA A N 1
ATOM 2052 C CA . ALA A 1 261 ? -1.953 -5.940 -12.333 1.00 91.75 261 ALA A CA 1
ATOM 2053 C C . ALA A 1 261 ? -3.381 -5.912 -11.775 1.00 91.75 261 ALA A C 1
ATOM 2055 O O . ALA A 1 261 ? -4.176 -5.079 -12.194 1.00 91.75 261 ALA A O 1
ATOM 2056 N N . GLY A 1 262 ? -3.741 -6.807 -10.856 1.00 93.12 262 GLY A N 1
ATOM 2057 C CA . GLY A 1 262 ? -5.099 -6.915 -10.339 1.00 93.12 262 GLY A CA 1
ATOM 2058 C C . GLY A 1 262 ? -5.360 -5.940 -9.199 1.00 93.12 262 GLY A C 1
ATOM 2059 O O . GLY A 1 262 ? -4.611 -5.904 -8.227 1.00 93.12 262 GLY A O 1
ATOM 2060 N N . LEU A 1 263 ? -6.468 -5.204 -9.270 1.00 92.94 263 LEU A N 1
ATOM 2061 C CA . LEU A 1 263 ? -7.005 -4.412 -8.167 1.00 92.94 263 LEU A CA 1
ATOM 2062 C C . LEU A 1 263 ? -8.433 -4.862 -7.869 1.00 92.94 263 LEU A C 1
ATOM 2064 O O . LEU A 1 263 ? -9.294 -4.837 -8.749 1.00 92.94 263 LEU A O 1
ATOM 2068 N N . PHE A 1 264 ? -8.706 -5.190 -6.610 1.00 92.44 264 PHE A N 1
ATOM 2069 C CA . PHE A 1 264 ? -10.058 -5.432 -6.121 1.00 92.44 264 PHE A CA 1
ATOM 2070 C C . PHE A 1 264 ? -10.286 -4.726 -4.787 1.00 92.44 264 PHE A C 1
ATOM 2072 O O . PHE A 1 264 ? -9.406 -4.683 -3.926 1.00 92.44 264 PHE A O 1
ATOM 2079 N N . GLY A 1 265 ? -11.489 -4.202 -4.573 1.00 87.44 265 GLY A N 1
ATOM 2080 C CA . GLY A 1 265 ? -11.780 -3.503 -3.333 1.00 87.44 265 GLY A CA 1
ATOM 2081 C C . GLY A 1 265 ? -13.231 -3.118 -3.103 1.00 87.44 265 GLY A C 1
ATOM 2082 O O . GLY A 1 265 ? -14.133 -3.415 -3.886 1.00 87.44 265 GLY A O 1
ATOM 2083 N N . LEU A 1 266 ? -13.428 -2.430 -1.986 1.00 87.38 266 LEU A N 1
ATOM 2084 C CA . LEU A 1 266 ? -14.638 -1.758 -1.559 1.00 87.38 266 LEU A CA 1
ATOM 2085 C C . LEU A 1 266 ? -14.365 -0.256 -1.531 1.00 87.38 266 LEU A C 1
ATOM 2087 O O . LEU A 1 266 ? -13.432 0.200 -0.875 1.00 87.38 266 LEU A O 1
ATOM 2091 N N . HIS A 1 267 ? -15.204 0.508 -2.211 1.00 84.44 267 HIS A N 1
ATOM 2092 C CA . HIS A 1 267 ? -15.148 1.961 -2.277 1.00 84.44 267 HIS A CA 1
ATOM 2093 C C . HIS A 1 267 ? -16.473 2.558 -1.830 1.00 84.44 267 HIS A C 1
ATOM 2095 O O . HIS A 1 267 ? -17.510 1.912 -1.959 1.00 84.44 267 HIS A O 1
ATOM 2101 N N . ILE A 1 268 ? -16.456 3.790 -1.329 1.00 78.75 268 ILE A N 1
ATOM 2102 C CA . ILE A 1 268 ? -17.683 4.501 -0.980 1.00 78.75 268 ILE A CA 1
ATOM 2103 C C . ILE A 1 268 ? -17.936 5.590 -2.004 1.00 78.75 268 ILE A C 1
ATOM 2105 O O . ILE A 1 268 ? -17.184 6.551 -2.095 1.00 78.75 268 ILE A O 1
ATOM 2109 N N . ASP A 1 269 ? -19.031 5.424 -2.735 1.00 72.88 269 ASP A N 1
ATOM 2110 C CA . ASP A 1 269 ? -19.489 6.333 -3.774 1.00 72.88 269 ASP A CA 1
ATOM 2111 C C . ASP A 1 269 ? -20.920 6.780 -3.458 1.00 72.88 269 ASP A C 1
ATOM 2113 O O . ASP A 1 269 ? -21.812 5.948 -3.280 1.00 72.88 269 ASP A O 1
ATOM 2117 N N . VAL A 1 270 ? -21.129 8.093 -3.327 1.00 74.06 270 VAL A N 1
ATOM 2118 C CA . VAL A 1 270 ? -22.398 8.718 -2.892 1.00 74.06 270 VAL A CA 1
ATOM 2119 C C . VAL A 1 270 ? -22.981 8.037 -1.639 1.00 74.06 270 VAL A C 1
ATOM 2121 O O . VAL A 1 270 ? -24.157 7.684 -1.560 1.00 74.06 270 VAL A O 1
ATOM 2124 N N . GLY A 1 271 ? -22.119 7.774 -0.653 1.00 71.81 271 GLY A N 1
ATOM 2125 C CA . GLY A 1 271 ? -22.495 7.115 0.599 1.00 71.81 271 GLY A CA 1
ATOM 2126 C C . GLY A 1 271 ? -22.798 5.618 0.473 1.00 71.81 271 GLY A C 1
ATOM 2127 O O . GLY A 1 271 ? -23.082 4.991 1.490 1.00 71.81 271 GLY A O 1
ATOM 2128 N N . GLN A 1 272 ? -22.714 5.009 -0.713 1.00 77.56 272 GLN A N 1
ATOM 2129 C CA . GLN A 1 272 ? -22.927 3.575 -0.921 1.00 77.56 272 GLN A CA 1
ATOM 2130 C C . GLN A 1 272 ? -21.609 2.824 -1.091 1.00 77.56 272 GLN A C 1
ATOM 2132 O O . GLN A 1 272 ? -20.712 3.260 -1.805 1.00 77.56 272 GLN A O 1
ATOM 2137 N N . LEU A 1 273 ? -21.516 1.651 -0.462 1.00 81.62 273 LEU A N 1
ATOM 2138 C CA . LEU A 1 273 ? -20.369 0.764 -0.614 1.00 81.62 273 LEU A CA 1
ATOM 2139 C C . LEU A 1 273 ? -20.468 0.017 -1.953 1.00 81.62 273 LEU A C 1
ATOM 2141 O O . LEU A 1 273 ? -21.387 -0.777 -2.156 1.00 81.62 273 LEU A O 1
ATOM 2145 N N . LYS A 1 274 ? -19.520 0.254 -2.858 1.00 86.69 274 LYS A N 1
ATOM 2146 C CA . LYS A 1 274 ? -19.420 -0.380 -4.175 1.00 86.69 274 LYS A CA 1
ATOM 2147 C C . LYS A 1 274 ? -18.173 -1.245 -4.261 1.00 86.69 274 LYS A C 1
ATOM 2149 O O . LYS A 1 274 ? -17.132 -0.910 -3.704 1.00 86.69 274 LYS A O 1
ATOM 2154 N N . LYS A 1 275 ? -18.277 -2.355 -4.989 1.00 88.94 275 LYS A N 1
ATOM 2155 C CA . LYS A 1 275 ? -17.110 -3.160 -5.360 1.00 88.94 275 LYS A CA 1
ATOM 2156 C C . LYS A 1 275 ? -16.404 -2.507 -6.540 1.00 88.94 275 LYS A C 1
ATOM 2158 O O . LYS A 1 275 ? -17.073 -2.046 -7.463 1.00 88.94 275 LYS A O 1
ATOM 2163 N N . ILE A 1 276 ? -15.079 -2.506 -6.512 1.00 88.25 276 ILE A N 1
ATOM 2164 C CA . ILE A 1 276 ? -14.240 -2.081 -7.632 1.00 88.25 276 ILE A CA 1
ATOM 2165 C C . ILE A 1 276 ? -13.361 -3.258 -8.032 1.00 88.25 276 ILE A C 1
ATOM 2167 O O . ILE A 1 276 ? -12.810 -3.935 -7.169 1.00 88.25 276 ILE A O 1
ATOM 2171 N N . GLU A 1 277 ? -13.254 -3.485 -9.336 1.00 90.19 277 GLU A N 1
ATOM 2172 C CA . GLU A 1 277 ? -12.377 -4.477 -9.950 1.00 90.19 277 GLU A CA 1
ATOM 2173 C C . GLU A 1 277 ? -11.777 -3.833 -11.204 1.00 90.19 277 GLU A C 1
ATOM 2175 O O . GLU A 1 277 ? -12.525 -3.333 -12.050 1.00 90.19 277 GLU A O 1
ATOM 2180 N N . ARG A 1 278 ? -10.446 -3.738 -11.278 1.00 89.06 278 ARG A N 1
ATOM 2181 C CA . ARG A 1 278 ? -9.724 -3.090 -12.386 1.00 89.06 278 ARG A CA 1
ATOM 2182 C C . ARG A 1 278 ? -8.364 -3.742 -12.601 1.00 89.06 278 ARG A C 1
ATOM 2184 O O . ARG A 1 278 ? -7.796 -4.305 -11.668 1.00 89.06 278 ARG A O 1
ATOM 2191 N N . LYS A 1 279 ? -7.831 -3.587 -13.814 1.00 91.25 279 LYS A N 1
ATOM 2192 C CA . LYS A 1 279 ? -6.416 -3.827 -14.099 1.00 91.25 279 LYS A CA 1
ATOM 2193 C C . LYS A 1 279 ? -5.651 -2.515 -13.947 1.00 91.25 279 LYS A C 1
ATOM 2195 O O . LYS A 1 279 ? -6.092 -1.504 -14.480 1.00 91.25 279 LYS A O 1
ATOM 2200 N N . VAL A 1 280 ? -4.547 -2.528 -13.209 1.00 90.44 280 VAL A N 1
ATOM 2201 C CA . VAL A 1 280 ? -3.705 -1.363 -12.921 1.00 90.44 280 VAL A CA 1
ATOM 2202 C C . VAL A 1 280 ? -2.256 -1.727 -13.230 1.00 90.44 280 VAL A C 1
ATOM 2204 O O . VAL A 1 280 ? -1.746 -2.670 -12.631 1.00 90.44 280 VAL A O 1
ATOM 2207 N N . PRO A 1 281 ? -1.578 -1.031 -14.154 1.00 89.56 281 PRO A N 1
ATOM 2208 C CA . PRO A 1 281 ? -0.220 -1.388 -14.539 1.00 89.56 281 PRO A CA 1
ATOM 2209 C C . PRO A 1 281 ? 0.806 -0.972 -13.470 1.00 89.56 281 PRO A C 1
ATOM 2211 O O . PRO A 1 281 ? 0.493 -0.260 -12.516 1.00 89.56 281 PRO A O 1
ATOM 2214 N N . LEU A 1 282 ? 2.061 -1.373 -13.687 1.00 86.44 282 LEU A N 1
ATOM 2215 C CA . LEU A 1 282 ? 3.241 -0.882 -12.966 1.00 86.44 282 LEU A CA 1
ATOM 2216 C C . LEU A 1 282 ? 3.304 -1.181 -11.466 1.00 86.44 282 LEU A C 1
ATOM 2218 O O . LEU A 1 282 ? 3.850 -0.400 -10.685 1.00 86.44 282 LEU A O 1
ATOM 2222 N N . VAL A 1 283 ? 2.762 -2.324 -11.056 1.00 81.25 283 VAL A N 1
ATOM 2223 C CA . VAL A 1 283 ? 2.879 -2.804 -9.681 1.00 81.25 283 VAL A CA 1
ATOM 2224 C C . VAL A 1 283 ? 3.413 -4.219 -9.664 1.00 81.25 283 VAL A C 1
ATOM 2226 O O . VAL A 1 283 ? 2.969 -5.071 -10.427 1.00 81.25 283 VAL A O 1
ATOM 2229 N N . THR A 1 284 ? 4.375 -4.455 -8.778 1.00 83.44 284 THR A N 1
ATOM 2230 C CA . THR A 1 284 ? 4.773 -5.789 -8.326 1.00 83.44 284 THR A CA 1
ATOM 2231 C C . THR A 1 284 ? 4.314 -6.002 -6.887 1.00 83.44 284 THR A C 1
ATOM 2233 O O . THR A 1 284 ? 4.026 -5.044 -6.170 1.00 83.44 284 THR A O 1
ATOM 2236 N N . GLY A 1 285 ? 4.251 -7.261 -6.461 1.00 93.38 285 GLY A N 1
ATOM 2237 C CA . GLY A 1 285 ? 3.910 -7.620 -5.090 1.00 93.38 285 GLY A CA 1
ATOM 2238 C C . GLY A 1 285 ? 2.437 -7.449 -4.760 1.00 93.38 285 GLY A C 1
ATOM 2239 O O . GLY A 1 285 ? 1.554 -7.695 -5.592 1.00 93.38 285 GLY A O 1
ATOM 2240 N N . THR A 1 286 ? 2.177 -7.080 -3.511 1.00 95.44 286 THR A N 1
ATOM 2241 C CA . THR A 1 286 ? 0.834 -6.871 -2.973 1.00 95.44 286 THR A CA 1
ATOM 2242 C C . THR A 1 286 ? 0.786 -5.544 -2.230 1.00 95.44 286 THR A C 1
ATOM 2244 O O . THR A 1 286 ? 1.676 -5.252 -1.446 1.00 95.44 286 THR A O 1
ATOM 2247 N N . ASN A 1 287 ? -0.263 -4.748 -2.441 1.00 94.88 287 ASN A N 1
ATOM 2248 C CA . ASN A 1 287 ? -0.560 -3.547 -1.663 1.00 94.88 287 ASN A CA 1
ATOM 2249 C C . ASN A 1 287 ? -1.977 -3.652 -1.105 1.00 94.88 287 ASN A C 1
ATOM 2251 O O . ASN A 1 287 ? -2.927 -3.920 -1.840 1.00 94.88 287 ASN A O 1
ATOM 2255 N N . ILE A 1 288 ? -2.139 -3.420 0.190 1.00 94.88 288 ILE A N 1
ATOM 2256 C CA . ILE A 1 288 ? -3.422 -3.487 0.885 1.00 94.88 288 ILE A CA 1
ATOM 2257 C C . ILE A 1 288 ? -3.636 -2.165 1.601 1.00 94.88 288 ILE A C 1
ATOM 2259 O O . ILE A 1 288 ? -2.790 -1.747 2.379 1.00 94.88 288 ILE A O 1
ATOM 2263 N N . GLY A 1 289 ? -4.768 -1.513 1.356 1.00 93.56 289 GLY A N 1
ATOM 2264 C CA . GLY A 1 289 ? -5.170 -0.278 2.019 1.00 93.56 289 GLY A CA 1
ATOM 2265 C C . GLY A 1 289 ? -6.509 -0.430 2.711 1.00 93.56 289 GLY A C 1
ATOM 2266 O O . GLY A 1 289 ? -7.458 -0.935 2.115 1.00 93.56 289 GLY A O 1
ATOM 2267 N N . PHE A 1 290 ? -6.604 0.059 3.941 1.00 91.12 290 PHE A N 1
ATOM 2268 C CA . PHE A 1 290 ? -7.834 0.117 4.715 1.00 91.12 290 PHE A CA 1
ATOM 2269 C C . PHE A 1 290 ? -8.054 1.538 5.236 1.00 91.12 290 PHE A C 1
ATOM 2271 O O . PHE A 1 290 ? -7.189 2.146 5.876 1.00 91.12 290 PHE A O 1
ATOM 2278 N N . HIS A 1 291 ? -9.239 2.077 4.974 1.00 87.50 291 HIS A N 1
ATOM 2279 C CA . HIS A 1 291 ? -9.598 3.430 5.373 1.00 87.50 291 HIS A CA 1
ATOM 2280 C C . HIS A 1 291 ? -11.067 3.501 5.767 1.00 87.50 291 HIS A C 1
ATOM 2282 O O . HIS A 1 291 ? -11.948 3.218 4.957 1.00 87.50 291 HIS A O 1
ATOM 2288 N N . LEU A 1 292 ? -11.360 3.927 6.992 1.00 78.00 292 LEU A N 1
ATOM 2289 C CA . LEU A 1 292 ? -12.739 4.187 7.395 1.00 78.00 292 LEU A CA 1
ATOM 2290 C C . LEU A 1 292 ? -13.238 5.450 6.696 1.00 78.00 292 LEU A C 1
ATOM 2292 O O . LEU A 1 292 ? -12.676 6.530 6.859 1.00 78.00 292 LEU A O 1
ATOM 2296 N N . SER A 1 293 ? -14.274 5.303 5.872 1.00 62.22 293 SER A N 1
ATOM 2297 C CA . SER A 1 293 ? -14.890 6.452 5.220 1.00 62.22 293 SER A CA 1
ATOM 2298 C C . SER A 1 293 ? -15.624 7.282 6.262 1.00 62.22 293 SER A C 1
ATOM 2300 O O . SER A 1 293 ? -16.297 6.744 7.141 1.00 62.22 293 SER A O 1
ATOM 2302 N N . ARG A 1 294 ? -15.474 8.601 6.160 1.00 56.50 294 ARG A N 1
ATOM 2303 C CA . ARG A 1 294 ? -16.197 9.564 6.986 1.00 56.50 294 ARG A CA 1
ATOM 2304 C C . ARG A 1 294 ? -17.699 9.381 6.744 1.00 56.50 294 ARG A C 1
ATOM 2306 O O . ARG A 1 294 ? -18.164 9.651 5.637 1.00 56.50 294 ARG A O 1
ATOM 2313 N N . ALA A 1 295 ? -18.425 8.919 7.758 1.00 39.50 295 ALA A N 1
ATOM 2314 C CA . ALA A 1 295 ? -19.828 9.282 7.921 1.00 39.50 295 ALA A CA 1
ATOM 2315 C C . ALA A 1 295 ? -19.895 10.663 8.586 1.00 39.50 295 ALA A C 1
ATOM 2317 O O . ALA A 1 295 ? -19.035 10.930 9.463 1.00 39.50 295 ALA A O 1
#

Solvent-accessible surface area (backbone atoms only — not comparable to full-atom values): 15517 Å² total; per-residue (Å²): 126,44,78,43,78,48,55,51,53,37,29,72,89,45,48,52,61,53,31,49,56,48,60,78,41,38,73,64,31,50,76,64,38,28,37,34,44,36,25,53,69,15,62,40,66,42,36,34,28,58,38,50,53,51,29,34,48,47,28,43,28,76,77,59,63,24,32,34,36,38,35,52,25,48,67,70,30,24,48,43,43,48,66,17,41,76,65,50,64,92,73,49,63,91,56,54,44,77,48,80,67,97,68,49,78,74,60,70,76,61,89,70,90,55,57,38,45,53,44,72,41,79,46,72,80,48,44,63,59,55,38,52,54,52,46,57,50,38,56,77,60,70,53,50,71,70,56,44,54,54,49,43,50,51,51,46,52,52,52,42,47,46,57,76,42,22,83,52,96,65,58,33,33,38,21,38,31,51,46,63,42,88,89,63,51,69,46,69,28,32,12,39,28,31,67,18,58,16,64,64,51,40,39,46,77,70,66,35,64,93,56,70,92,55,55,47,34,55,46,51,48,46,36,34,76,64,22,41,42,74,66,40,97,49,88,88,53,59,46,62,60,23,50,51,47,52,49,24,62,76,65,55,23,29,31,40,43,32,27,35,45,11,28,3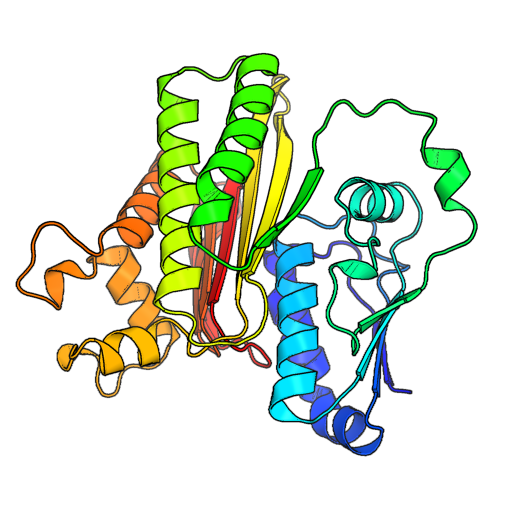1,34,35,40,73,56,96,89,38,83,38,80,46,76,46,80,33,59,69,41,36,4,35,39,39,30,40,36,67,56,82,116

Mean predicted aligned error: 6.18 Å

Nearest PDB structures (foldseek):
  4umi-assembly1_A  TM=3.313E-01  e=2.641E-02  Snake adenovirus 1
  4d1g-assembly4_C  TM=3.089E-01  e=2.641E-02  Snake adenovirus 1
  2jfs-assembly1_A  TM=3.216E-01  e=2.830E+00  Mycolicibacterium smegmatis MC2 155

Radius of gyration: 18.51 Å; Cα contacts (8 Å, |Δi|>4): 574; chains: 1; bounding box: 42×55×47 Å

Sequence (295 aa):
MNIVQFPDKYTLPFFPDVCEFIASKESTIISVGSMVLDLSATTFVDPFGMVTLIGLCRHMYNSHGVTSTIVLPNGDAGSYMERAGFTQNSLIDNFIVIERRNSLLKYFRKSNKNMGVLWFFEGESDIQTINGEIEGWMEANGFSEEEINSITTFISEMVQNVCQHSNTPQKGVLCFQAYKTINGESFLSWAIGDAGIGIRQSLIDSGVQDIVGYDDERVIREVITKGISRFQDDKTRGNGLSRLYKAAQKRRAMLFIQSHAGLFGLHIDVGQLKKIERKVPLVTGTNIGFHLSRA

Organism: NCBI:txid2918900

Foldseek 3Di:
DAEQEADQEQEDVCLQVSLVVCVVCVVVQLVVLEYEDECQNHPYYDQQSLQVVLQLQLLSCVVRVRAYEYEAYPDPRSLLCVQQVVQVCVQHDPSYHYDDDPPSVVVVPDDDLKDKHKDWAAALVCLVVVLVVQLVSCVVQDHDPVVSVVVSVLVSLVLHCCNPQQPDNGTKMKIKIWDAFPVRHIDIKIKIWDQGAWDLVSVVVVVQPVCVPPDRQRSLCCCQCPFCCVRDVDPPDTCSNVVVQVVCVVQVKWKWKDAAQWIWIWDADPNDTDIDTGGGHSGHTMMIIIGRDHD

Secondary structure (DSSP, 8-state):
-EEEEPPSEESTTTHHHHHHHHHTTHHHHHHHTEEEEE-TT--EE-HHHHHHHHHHHHHHHHHH--EEEEEPPSHHHHHHHHHTTTT-GGGS-TTEEEE--TTGGGGGGS-----EEEEEE-SGGGHHHHHHHHHHHHHHTT--HHHHHHHHHHHHHHHHHHHHH---SSPEEEEEEEEE-TT--EEEEEEEE-SSSHHHHHHHHTT--TTTT--HHHHHHHHHHH-GGGTSS-TTSS-HHHHHHHHHHHTTEEEEEEETTEEEEEEEETTEEEEEEEE--S--SEEEEEEE---

pLDDT: mean 85.46, std 12.81, range [39.5, 97.06]

InterPro domains:
  IPR002645 STAS domain [PS50801] (1-108)
  IPR036513 STAS domain superfamily [SSF52091] (31-88)